Protein AF-A0A397W9Y9-F1 (afdb_monomer_lite)

Organism: NCBI:txid44941

Sequence (340 aa):
MSIVCTLPQAIVAVVSSISIILQTIKNRKKYIEISSDEISDDIVDDARFSTVKRDVAKLGITILQTGLYIFLFFWKFRNENKLNFDTISPGILAICWYCSIWDFISFSSVSKLIYKIYKQKTFEDDELDLLPFAYQARSLYNAFKKTRGSKLLYRILVANKRILALQLLFTMIAATLYYAPMIFLYRFLSFIQTRPENGSLELGFLYILGMLISYVLLHFTVAQNWYWASSVLNVSVMGMLNSEIYSKSLKRIVSHVSNVKDESNKSDDNLDAADDDNKSEDNLDAADDDNTSVGKISNLMSIDSSRISDFCVWWTSALDSPIELIVGIYFLYQLLAYEC

InterPro domains:
  IPR036640 ABC transporter type 1, transmembrane domain superfamily [G3DSA:1.20.1560.10] (142-338)
  IPR036640 ABC transporter type 1, transmembrane domain superfamily [SSF90123] (153-334)
  IPR050173 ATP-binding cassette transporter C-like [PTHR24223] (100-335)

pLDDT: mean 70.66, std 19.43, range [32.12, 95.12]

Radius of gyration: 32.64 Å; chains: 1; bounding box: 70×57×118 Å

Structure (mmCIF, N/CA/C/O backbone):
data_AF-A0A397W9Y9-F1
#
_entry.id   AF-A0A397W9Y9-F1
#
loop_
_atom_site.group_PDB
_atom_site.id
_atom_site.type_symbol
_atom_site.label_atom_id
_atom_site.label_alt_id
_atom_site.label_comp_id
_atom_site.label_asym_id
_atom_site.label_entity_id
_atom_site.label_seq_id
_atom_site.pdbx_PDB_ins_code
_atom_site.Cartn_x
_atom_site.Cartn_y
_atom_site.Cartn_z
_atom_site.occupancy
_atom_site.B_iso_or_equiv
_atom_site.auth_seq_id
_atom_site.auth_comp_id
_atom_site.auth_asym_id
_atom_site.auth_atom_id
_atom_site.pdbx_PDB_model_num
ATOM 1 N N . MET A 1 1 ? -29.084 -10.217 -11.463 1.00 42.97 1 MET A N 1
ATOM 2 C CA . MET A 1 1 ? -29.696 -8.884 -11.239 1.00 42.97 1 MET A CA 1
ATOM 3 C C . MET A 1 1 ? -29.982 -8.280 -12.613 1.00 42.97 1 MET A C 1
ATOM 5 O O . MET A 1 1 ? -29.116 -8.371 -13.468 1.00 42.97 1 MET A O 1
ATOM 9 N N . SER A 1 2 ? -31.221 -7.840 -12.859 1.00 32.38 2 SER A N 1
ATOM 10 C CA . SER A 1 2 ? -31.855 -7.708 -14.190 1.00 32.38 2 SER A CA 1
ATOM 11 C C . SER A 1 2 ? -31.123 -6.813 -15.213 1.00 32.38 2 SER A C 1
ATOM 13 O O . SER A 1 2 ? -30.655 -5.727 -14.873 1.00 32.38 2 SER A O 1
ATOM 15 N N . ILE A 1 3 ? -31.143 -7.251 -16.484 1.00 42.16 3 ILE A N 1
ATOM 16 C CA . ILE A 1 3 ? -30.719 -6.568 -17.734 1.00 42.16 3 ILE A CA 1
ATOM 17 C C . ILE A 1 3 ? -31.249 -5.124 -17.858 1.00 42.16 3 ILE A C 1
ATOM 19 O O . ILE A 1 3 ? -30.669 -4.289 -18.548 1.00 42.16 3 ILE A O 1
ATOM 23 N N . VAL A 1 4 ? -32.320 -4.794 -17.136 1.00 39.97 4 VAL A N 1
ATOM 24 C CA . VAL A 1 4 ? -32.952 -3.468 -17.141 1.00 39.97 4 VAL A CA 1
ATOM 25 C C . VAL A 1 4 ? -32.126 -2.412 -16.378 1.00 39.97 4 VAL A C 1
ATOM 27 O O . VAL A 1 4 ? -32.245 -1.226 -16.673 1.00 39.97 4 VAL A O 1
ATOM 30 N N . CYS A 1 5 ? -31.230 -2.802 -15.458 1.00 41.53 5 CYS A N 1
ATOM 31 C CA . CYS A 1 5 ? -30.396 -1.851 -14.700 1.00 41.53 5 CYS A CA 1
ATOM 32 C C . CYS A 1 5 ? -29.074 -1.470 -15.392 1.00 41.53 5 CYS A C 1
ATOM 34 O O . CYS A 1 5 ? -28.482 -0.453 -15.037 1.00 41.53 5 CYS A O 1
ATOM 36 N N . THR A 1 6 ? -28.605 -2.250 -16.372 1.00 49.47 6 THR A N 1
ATOM 37 C CA . THR A 1 6 ? -27.355 -1.978 -17.114 1.00 49.47 6 THR A CA 1
ATOM 38 C C . THR A 1 6 ? -27.590 -1.210 -18.417 1.00 49.47 6 THR A C 1
ATOM 40 O O . THR A 1 6 ? -26.680 -0.539 -18.909 1.00 49.47 6 THR A O 1
ATOM 43 N N . LEU A 1 7 ? -28.820 -1.240 -18.942 1.00 39.72 7 LEU A N 1
ATOM 44 C CA . LEU A 1 7 ? -29.238 -0.497 -20.133 1.00 39.72 7 LEU A CA 1
ATOM 45 C C . LEU A 1 7 ? -29.021 1.031 -20.020 1.00 39.72 7 LEU A C 1
ATOM 47 O O . LEU A 1 7 ? -28.481 1.615 -20.959 1.00 39.72 7 LEU A O 1
ATOM 51 N N . PRO A 1 8 ? -29.345 1.695 -18.888 1.00 44.72 8 PRO A N 1
ATOM 52 C CA . PRO A 1 8 ? -29.146 3.138 -18.751 1.00 44.72 8 PRO A CA 1
ATOM 53 C C . PRO A 1 8 ? -27.664 3.525 -18.774 1.00 44.72 8 PRO A C 1
ATOM 55 O O . PRO A 1 8 ? -27.300 4.541 -19.354 1.00 44.72 8 PRO A O 1
ATOM 58 N N . GLN A 1 9 ? -26.787 2.700 -18.192 1.00 45.38 9 GLN A N 1
ATOM 59 C CA . GLN A 1 9 ? -25.351 2.989 -18.099 1.00 45.38 9 GLN A CA 1
ATOM 60 C C . GLN A 1 9 ? -24.632 2.810 -19.442 1.00 45.38 9 GLN A C 1
ATOM 62 O O . GLN A 1 9 ? -23.758 3.608 -19.776 1.00 45.38 9 GLN A O 1
ATOM 67 N N . ALA A 1 10 ? -25.039 1.822 -20.246 1.00 47.19 10 ALA A N 1
ATOM 68 C CA . ALA A 1 10 ? -24.527 1.648 -21.604 1.00 47.19 10 ALA A CA 1
ATOM 69 C C . ALA A 1 10 ? -24.999 2.774 -22.540 1.00 47.19 10 ALA A C 1
ATOM 71 O O . ALA A 1 10 ? -24.200 3.316 -23.299 1.00 47.19 10 ALA A O 1
ATOM 72 N N . ILE A 1 11 ? -26.268 3.188 -22.439 1.00 49.91 11 ILE A N 1
ATOM 73 C CA . ILE A 1 11 ? -26.811 4.296 -23.238 1.00 49.91 11 ILE A CA 1
ATOM 74 C C . ILE A 1 11 ? -26.135 5.620 -22.857 1.00 49.91 11 ILE A C 1
ATOM 76 O O . ILE A 1 11 ? -25.740 6.369 -23.743 1.00 49.91 11 ILE A O 1
ATOM 80 N N . VAL A 1 12 ? -25.909 5.891 -21.566 1.00 49.25 12 VAL A N 1
ATOM 81 C CA . VAL A 1 12 ? -25.219 7.113 -21.112 1.00 49.25 12 VAL A CA 1
ATOM 82 C C . VAL A 1 12 ? -23.750 7.137 -21.550 1.00 49.25 12 VAL A C 1
ATOM 84 O O . VAL A 1 12 ? -23.261 8.189 -21.956 1.00 49.25 12 VAL A O 1
ATOM 87 N N . ALA A 1 13 ? -23.057 5.994 -21.548 1.00 50.03 13 ALA A N 1
ATOM 88 C CA . ALA A 1 13 ? -21.686 5.904 -22.053 1.00 50.03 13 ALA A CA 1
ATOM 89 C C . ALA A 1 13 ? -21.610 6.111 -23.576 1.00 50.03 13 ALA A C 1
ATOM 91 O O . ALA A 1 13 ? -20.726 6.816 -24.062 1.00 50.03 13 ALA A O 1
ATOM 92 N N . VAL A 1 14 ? -22.560 5.563 -24.340 1.00 54.91 14 VAL A N 1
ATOM 93 C CA . VAL A 1 14 ? -22.643 5.776 -25.794 1.00 54.91 14 VAL A CA 1
ATOM 94 C C . VAL A 1 14 ? -22.998 7.232 -26.110 1.00 54.91 14 VAL A C 1
ATOM 96 O O . VAL A 1 14 ? -22.378 7.841 -26.979 1.00 54.91 14 VAL A O 1
ATOM 99 N N . VAL A 1 15 ? -23.916 7.838 -25.355 1.00 49.31 15 VAL A N 1
ATOM 100 C CA . VAL A 1 15 ? -24.302 9.247 -25.517 1.00 49.31 15 VAL A CA 1
ATOM 101 C C . VAL A 1 15 ? -23.166 10.194 -25.122 1.00 49.31 15 VAL A C 1
ATOM 103 O O . VAL A 1 15 ? -22.944 11.172 -25.832 1.00 49.31 15 VAL A O 1
ATOM 106 N N . SER A 1 16 ? -22.388 9.910 -24.068 1.00 52.56 16 SER A N 1
ATOM 107 C CA . SER A 1 16 ? -21.228 10.747 -23.712 1.00 52.56 16 SER A CA 1
ATOM 108 C C . SER A 1 16 ? -20.120 10.646 -24.763 1.00 52.56 16 SER A C 1
ATOM 110 O O . SER A 1 16 ? -19.551 11.665 -25.155 1.00 52.56 16 SER A O 1
ATOM 112 N N . SER A 1 17 ? -19.903 9.448 -25.311 1.00 53.44 17 SER A N 1
ATOM 113 C CA . SER A 1 17 ? -18.953 9.210 -26.400 1.00 53.44 17 SER A CA 1
ATOM 114 C C . SER A 1 17 ? -19.353 9.976 -27.668 1.00 53.44 17 SER A C 1
ATOM 116 O O . SER A 1 17 ? -18.528 10.669 -28.260 1.00 53.44 17 SER A O 1
ATOM 118 N N . ILE A 1 18 ? -20.637 9.939 -28.046 1.00 61.09 18 ILE A N 1
ATOM 119 C CA . ILE A 1 18 ? -21.177 10.679 -29.199 1.00 61.09 18 ILE A CA 1
ATOM 120 C C . ILE A 1 18 ? -21.128 12.196 -28.960 1.00 61.09 18 ILE A C 1
ATOM 122 O O . ILE A 1 18 ? -20.794 12.948 -29.875 1.00 61.09 18 ILE A O 1
ATOM 126 N N . SER A 1 19 ? -21.392 12.664 -27.737 1.00 50.69 19 SER A N 1
ATOM 127 C CA . SER A 1 19 ? -21.353 14.092 -27.394 1.00 50.69 19 SER A CA 1
ATOM 128 C C . SER A 1 19 ? -19.927 14.663 -27.450 1.00 50.69 19 SER A C 1
ATOM 130 O O . SER A 1 19 ? -19.721 15.763 -27.963 1.00 50.69 19 SER A O 1
ATOM 132 N N . ILE A 1 20 ? -18.919 13.889 -27.030 1.00 55.06 20 ILE A N 1
ATOM 133 C CA . ILE A 1 20 ? -17.496 14.258 -27.144 1.00 55.06 20 ILE A CA 1
ATOM 134 C C . ILE A 1 20 ? -17.051 14.279 -28.616 1.00 55.06 20 ILE A C 1
ATOM 136 O O . ILE A 1 20 ? -16.342 15.197 -29.040 1.00 55.06 20 ILE A O 1
ATOM 140 N N . ILE A 1 21 ? -17.515 13.328 -29.433 1.00 58.16 21 ILE A N 1
ATOM 141 C CA . ILE A 1 21 ? -17.252 13.313 -30.881 1.00 58.16 21 ILE A CA 1
ATOM 142 C C . ILE A 1 21 ? -17.893 14.536 -31.563 1.00 58.16 21 ILE A C 1
ATOM 144 O O . ILE A 1 21 ? -17.237 15.214 -32.355 1.00 58.16 21 ILE A O 1
ATOM 148 N N . LEU A 1 22 ? -19.132 14.894 -31.209 1.00 51.62 22 LEU A N 1
ATOM 149 C CA . LEU A 1 22 ? -19.824 16.069 -31.751 1.00 51.62 22 LEU A CA 1
ATOM 150 C C . LEU A 1 22 ? -19.192 17.397 -31.305 1.00 51.62 22 LEU A C 1
ATOM 152 O O . LEU A 1 22 ? -19.072 18.312 -32.122 1.00 51.62 22 LEU A O 1
ATOM 156 N N . GLN A 1 23 ? -18.726 17.509 -30.057 1.00 55.31 23 GLN A N 1
ATOM 157 C CA . GLN A 1 23 ? -17.968 18.680 -29.593 1.00 55.31 23 GLN A CA 1
ATOM 158 C C . GLN A 1 23 ? -16.641 18.831 -30.347 1.00 55.31 23 GLN A C 1
ATOM 160 O O . GLN A 1 23 ? -16.256 19.942 -30.710 1.00 55.31 23 GLN A O 1
ATOM 165 N N . THR A 1 24 ? -15.986 17.715 -30.669 1.00 53.44 24 THR A N 1
ATOM 166 C CA . THR A 1 24 ? -14.740 17.702 -31.447 1.00 53.44 24 THR A CA 1
ATOM 167 C C . THR A 1 24 ? -14.976 18.134 -32.902 1.00 53.44 24 THR A C 1
ATOM 169 O O . THR A 1 24 ? -14.188 18.900 -33.459 1.00 53.44 24 THR A O 1
ATOM 172 N N . ILE A 1 25 ? -16.104 17.736 -33.505 1.00 55.19 25 ILE A N 1
ATOM 173 C CA . ILE A 1 25 ? -16.515 18.179 -34.851 1.00 55.19 25 ILE A CA 1
ATOM 174 C C . ILE A 1 25 ? -16.903 19.668 -34.854 1.00 55.19 25 ILE A C 1
ATOM 176 O O . ILE A 1 25 ? -16.532 20.399 -35.773 1.00 55.19 25 ILE A O 1
ATOM 180 N N . LYS A 1 26 ? -17.605 20.147 -33.817 1.00 52.41 26 LYS A N 1
ATOM 181 C CA . LYS A 1 26 ? -17.992 21.561 -33.686 1.00 52.41 26 LYS A CA 1
ATOM 182 C C . LYS A 1 26 ? -16.773 22.467 -33.496 1.00 52.41 26 LYS A C 1
ATOM 184 O O . LYS A 1 26 ? -16.702 23.523 -34.121 1.00 52.41 26 LYS A O 1
ATOM 189 N N . ASN A 1 27 ? -15.785 22.020 -32.719 1.00 51.16 27 ASN A N 1
ATOM 190 C CA . ASN A 1 27 ? -14.513 22.724 -32.579 1.00 51.16 27 ASN A CA 1
ATOM 191 C C . ASN A 1 27 ? -13.729 22.735 -33.897 1.00 51.16 27 ASN A C 1
ATOM 193 O O . ASN A 1 27 ? -13.254 23.797 -34.280 1.00 51.16 27 ASN A O 1
ATOM 197 N N . ARG A 1 28 ? -13.689 21.631 -34.664 1.00 50.91 28 ARG A N 1
ATOM 198 C CA . ARG A 1 28 ? -13.119 21.640 -36.029 1.00 50.91 28 ARG A CA 1
ATOM 199 C C . ARG A 1 28 ? -13.774 22.680 -36.943 1.00 50.91 28 ARG A C 1
ATOM 201 O O . ARG A 1 28 ? -13.058 23.381 -37.645 1.00 50.91 28 ARG A O 1
ATOM 208 N N . LYS A 1 29 ? -15.107 22.811 -36.921 1.00 45.31 29 LYS A N 1
ATOM 209 C CA . LYS A 1 29 ? -15.830 23.813 -37.729 1.00 45.31 29 LYS A CA 1
ATOM 210 C C . LYS A 1 29 ? -15.461 25.251 -37.345 1.00 45.31 29 LYS A C 1
ATOM 212 O O . LYS A 1 29 ? -15.228 26.061 -38.231 1.00 45.31 29 LYS A O 1
ATOM 217 N N . LYS A 1 30 ? -15.310 25.527 -36.044 1.00 42.59 30 LYS A N 1
ATOM 218 C CA . LYS A 1 30 ? -14.891 26.839 -35.522 1.00 42.59 30 LYS A CA 1
ATOM 219 C C . LYS A 1 30 ? -13.472 27.233 -35.960 1.00 42.59 30 LYS A C 1
ATOM 221 O O . LYS A 1 30 ? -13.219 28.405 -36.189 1.00 42.59 30 LYS A O 1
ATOM 226 N N . TYR A 1 31 ? -12.561 26.270 -36.119 1.00 41.03 31 TYR A N 1
ATOM 227 C CA . TYR A 1 31 ? -11.213 26.531 -36.646 1.00 41.03 31 TYR A CA 1
ATOM 228 C C . TYR A 1 31 ? -11.176 26.713 -38.170 1.00 41.03 31 TYR A C 1
ATOM 230 O O . TYR A 1 31 ? -10.303 27.413 -38.670 1.00 41.03 31 TYR A O 1
ATOM 238 N N . ILE A 1 32 ? -12.125 26.123 -38.905 1.00 45.12 32 ILE A N 1
ATOM 239 C CA . ILE A 1 32 ? -12.260 26.325 -40.357 1.00 45.12 32 ILE A CA 1
ATOM 240 C C . ILE A 1 32 ? -12.817 27.727 -40.659 1.00 45.12 32 ILE A C 1
ATOM 242 O O . ILE A 1 32 ? -12.345 28.366 -41.589 1.00 45.12 32 ILE A O 1
ATOM 246 N N . GLU A 1 33 ? -13.747 28.230 -39.842 1.00 43.94 33 GLU A N 1
ATOM 247 C CA . GLU A 1 33 ? -14.303 29.593 -39.957 1.00 43.94 33 GLU A CA 1
ATOM 248 C C . GLU A 1 33 ? -13.293 30.701 -39.611 1.00 43.94 33 GLU A C 1
ATOM 250 O O . GLU A 1 33 ? -13.382 31.797 -40.141 1.00 43.94 33 GLU A O 1
ATOM 255 N N . ILE A 1 34 ? -12.302 30.418 -38.757 1.00 44.50 34 ILE A N 1
ATOM 256 C CA . ILE A 1 34 ? -11.223 31.370 -38.426 1.00 44.50 34 ILE A CA 1
ATOM 257 C C . ILE A 1 34 ? -10.132 31.382 -39.517 1.00 44.50 34 ILE A C 1
ATOM 259 O O . ILE A 1 34 ? -9.386 32.346 -39.639 1.00 44.50 34 ILE A O 1
ATOM 263 N N . SER A 1 35 ? -10.049 30.334 -40.343 1.00 40.78 35 SER A N 1
ATOM 264 C CA . SER A 1 35 ? -9.037 30.191 -41.399 1.00 40.78 35 SER A CA 1
ATOM 265 C C . SER A 1 35 ? -9.388 30.910 -42.710 1.00 40.78 35 SER A C 1
ATOM 267 O O . SER A 1 35 ? -8.565 30.887 -43.623 1.00 40.78 35 SER A O 1
ATOM 269 N N . SER A 1 36 ? -10.582 31.497 -42.851 1.00 43.59 36 SER A N 1
ATOM 270 C CA . SER A 1 36 ? -10.990 32.188 -44.085 1.00 43.59 36 SER A CA 1
ATOM 271 C C . SER A 1 36 ? -10.648 33.681 -44.130 1.00 43.59 36 SER A C 1
ATOM 273 O O . SER A 1 36 ? -10.761 34.257 -45.207 1.00 43.59 36 SER A O 1
ATOM 275 N N . ASP A 1 37 ? -10.208 34.289 -43.020 1.00 49.25 37 ASP A N 1
ATOM 276 C CA . ASP A 1 37 ? -10.086 35.755 -42.915 1.00 49.25 37 ASP A CA 1
ATOM 277 C C . ASP A 1 37 ? -8.657 36.332 -42.877 1.00 49.25 37 ASP A C 1
ATOM 279 O O . ASP A 1 37 ? -8.523 37.551 -42.909 1.00 49.25 37 ASP A O 1
ATOM 283 N N . GLU A 1 38 ? -7.577 35.542 -42.910 1.00 41.72 38 GLU A N 1
ATOM 284 C CA . GLU A 1 38 ? -6.212 36.100 -43.014 1.00 41.72 38 GLU A CA 1
ATOM 285 C C . GLU A 1 38 ? -5.290 35.255 -43.914 1.00 41.72 38 GLU A C 1
ATOM 287 O O . GLU A 1 38 ? -5.097 34.058 -43.707 1.00 41.72 38 GLU A O 1
ATOM 292 N N . ILE A 1 39 ? -4.726 35.908 -44.937 1.00 43.88 39 ILE A N 1
ATOM 293 C CA . ILE A 1 39 ? -3.839 35.347 -45.970 1.00 43.88 39 ILE A CA 1
ATOM 294 C C . ILE A 1 39 ? -2.362 35.509 -45.564 1.00 43.88 39 ILE A C 1
ATOM 296 O O . ILE A 1 39 ? -1.945 36.600 -45.182 1.00 43.88 39 ILE A O 1
ATOM 300 N N . SER A 1 40 ? -1.545 34.466 -45.749 1.00 35.53 40 SER A N 1
ATOM 301 C CA . SER A 1 40 ? -0.221 34.530 -46.412 1.00 35.53 40 SER A CA 1
ATOM 302 C C . SER A 1 40 ? 0.351 33.118 -46.605 1.00 35.53 40 SER A C 1
ATOM 304 O O . SER A 1 40 ? 0.591 32.383 -45.646 1.00 35.53 40 SER A O 1
ATOM 306 N N . ASP A 1 41 ? 0.530 32.742 -47.872 1.00 47.03 41 ASP A N 1
ATOM 307 C CA . ASP A 1 41 ? 1.209 31.524 -48.318 1.00 47.03 41 ASP A CA 1
ATOM 308 C C . ASP A 1 41 ? 2.718 31.656 -48.044 1.00 47.03 41 ASP A C 1
ATOM 310 O O . ASP A 1 41 ? 3.288 32.683 -48.399 1.00 47.03 41 ASP A O 1
ATOM 314 N N . ASP A 1 42 ? 3.320 30.674 -47.348 1.00 44.41 42 ASP A N 1
ATOM 315 C CA . ASP A 1 42 ? 4.715 30.186 -47.536 1.00 44.41 42 ASP A CA 1
ATOM 316 C C . ASP A 1 42 ? 5.374 29.517 -46.299 1.00 44.41 42 ASP A C 1
ATOM 318 O O . ASP A 1 42 ? 6.505 29.048 -46.396 1.00 44.41 42 ASP A O 1
ATOM 322 N N . ILE A 1 43 ? 4.713 29.374 -45.134 1.00 47.41 43 ILE A N 1
ATOM 323 C CA . ILE A 1 43 ? 5.350 28.748 -43.931 1.00 47.41 43 ILE A CA 1
ATOM 324 C C . ILE A 1 43 ? 4.531 27.584 -43.316 1.00 47.41 43 ILE A C 1
ATOM 326 O O . ILE A 1 43 ? 4.772 27.136 -42.196 1.00 47.41 43 ILE A O 1
ATOM 330 N N . VAL A 1 44 ? 3.534 27.042 -44.018 1.00 47.44 44 VAL A N 1
ATOM 331 C CA . VAL A 1 44 ? 2.483 26.242 -43.350 1.00 47.44 44 VAL A CA 1
ATOM 332 C C . VAL A 1 44 ? 2.680 24.716 -43.390 1.00 47.44 44 VAL A C 1
ATOM 334 O O . VAL A 1 44 ? 2.139 24.023 -42.523 1.00 47.44 44 VAL A O 1
ATOM 337 N N . ASP A 1 45 ? 3.466 24.148 -44.306 1.00 44.69 45 ASP A N 1
ATOM 338 C CA . ASP A 1 45 ? 3.370 22.697 -44.553 1.00 44.69 45 ASP A CA 1
ATOM 339 C C . ASP A 1 45 ? 3.964 21.794 -43.452 1.00 44.69 45 ASP A C 1
ATOM 341 O O . ASP A 1 45 ? 3.359 20.770 -43.116 1.00 44.69 45 ASP A O 1
ATOM 345 N N . ASP A 1 46 ? 5.054 22.184 -42.783 1.00 42.12 46 ASP A N 1
ATOM 346 C CA . ASP A 1 46 ? 5.697 21.313 -41.779 1.00 42.12 46 ASP A CA 1
ATOM 347 C C . ASP A 1 46 ? 5.026 21.365 -40.390 1.00 42.12 46 ASP A C 1
ATOM 349 O O . ASP A 1 46 ? 4.887 20.349 -39.695 1.00 42.12 46 ASP A O 1
ATOM 353 N N . ALA A 1 47 ? 4.521 22.533 -39.979 1.00 42.22 47 ALA A N 1
ATOM 354 C CA . ALA A 1 47 ? 3.826 22.687 -38.697 1.00 42.22 47 ALA A CA 1
ATOM 355 C C . ALA A 1 47 ? 2.420 22.053 -38.717 1.00 42.22 47 ALA A C 1
ATOM 357 O O . ALA A 1 47 ? 1.960 21.502 -37.708 1.00 42.22 47 ALA A O 1
ATOM 358 N N . ARG A 1 48 ? 1.754 22.075 -39.881 1.00 41.88 48 ARG A N 1
ATOM 359 C CA . ARG A 1 48 ? 0.405 21.530 -40.099 1.00 41.88 48 ARG A CA 1
ATOM 360 C C . ARG A 1 48 ? 0.369 20.000 -40.060 1.00 41.88 48 ARG A C 1
ATOM 362 O O . ARG A 1 48 ? -0.624 19.425 -39.619 1.00 41.88 48 ARG A O 1
ATOM 369 N N . PHE A 1 49 ? 1.451 19.324 -40.449 1.00 38.94 49 PHE A N 1
ATOM 370 C CA . PHE A 1 49 ? 1.515 17.856 -40.446 1.00 38.94 49 PHE A CA 1
ATOM 371 C C . PHE A 1 49 ? 1.820 17.265 -39.050 1.00 38.94 49 PHE A C 1
ATOM 373 O O . PHE A 1 49 ? 1.412 16.143 -38.734 1.00 38.94 49 PHE A O 1
ATOM 380 N N . SER A 1 50 ? 2.488 18.028 -38.174 1.00 50.47 50 SER A N 1
ATOM 381 C CA . SER A 1 50 ? 2.901 17.598 -36.823 1.00 50.47 50 SER A CA 1
ATOM 382 C C . SER A 1 50 ? 1.760 17.601 -35.792 1.00 50.47 50 SER A C 1
ATOM 384 O O . SER A 1 50 ? 1.673 16.714 -34.934 1.00 50.47 50 SER A O 1
ATOM 386 N N . THR A 1 51 ? 0.833 18.557 -35.884 1.00 46.91 51 THR A N 1
ATOM 387 C CA . THR A 1 51 ? -0.339 18.639 -34.991 1.00 46.91 51 THR A CA 1
ATOM 388 C C . THR A 1 51 ? -1.380 17.571 -35.324 1.00 46.91 51 THR A C 1
ATOM 390 O O . THR A 1 51 ? -1.889 16.906 -34.421 1.00 46.91 51 THR A O 1
ATOM 393 N N . VAL A 1 52 ? -1.593 17.293 -36.615 1.00 50.53 52 VAL A N 1
ATOM 394 C CA . VAL A 1 52 ? -2.502 16.237 -37.087 1.00 50.53 52 VAL A CA 1
ATOM 395 C C . VAL A 1 52 ? -2.033 14.852 -36.637 1.00 50.53 52 VAL A C 1
ATOM 397 O O . VAL A 1 52 ? -2.839 14.079 -36.127 1.00 50.53 52 VAL A O 1
ATOM 400 N N . LYS A 1 53 ? -0.732 14.539 -36.728 1.00 50.59 53 LYS A N 1
ATOM 401 C CA . LYS A 1 53 ? -0.191 13.256 -36.235 1.00 50.59 53 LYS A CA 1
ATOM 402 C C . LYS A 1 53 ? -0.399 13.070 -34.729 1.00 50.59 53 LYS A C 1
ATOM 404 O O . LYS A 1 53 ? -0.710 11.967 -34.285 1.00 50.59 53 LYS A O 1
ATOM 409 N N . ARG A 1 54 ? -0.274 14.145 -33.944 1.00 52.84 54 ARG A N 1
ATOM 410 C CA . ARG A 1 54 ? -0.464 14.127 -32.484 1.00 52.84 54 ARG A CA 1
ATOM 411 C C . ARG A 1 54 ? -1.922 13.899 -32.093 1.00 52.84 54 ARG A C 1
ATOM 413 O O . ARG A 1 54 ? -2.188 13.131 -31.172 1.00 52.84 54 ARG A O 1
ATOM 420 N N . ASP A 1 55 ? -2.853 14.518 -32.809 1.00 52.81 55 ASP A N 1
ATOM 421 C CA . ASP A 1 55 ? -4.286 14.343 -32.563 1.00 52.81 55 ASP A CA 1
ATOM 422 C C . ASP A 1 55 ? -4.796 12.990 -33.072 1.00 52.81 55 ASP A C 1
ATOM 424 O O . ASP A 1 55 ? -5.626 12.361 -32.416 1.00 52.81 55 ASP A O 1
ATOM 428 N N . VAL A 1 56 ? -4.233 12.478 -34.172 1.00 62.66 56 VAL A N 1
ATOM 4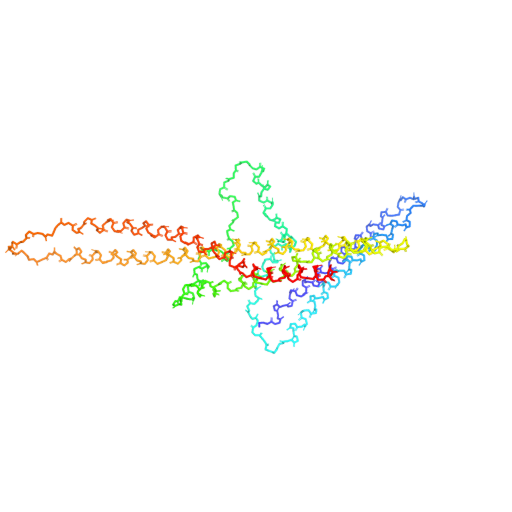29 C CA . VAL A 1 56 ? -4.479 11.109 -34.654 1.00 62.66 56 VAL A CA 1
ATOM 430 C C . VAL A 1 56 ? -3.930 10.073 -33.668 1.00 62.66 56 VAL A C 1
ATOM 432 O O . VAL A 1 56 ? -4.610 9.089 -33.392 1.00 62.66 56 VAL A O 1
ATOM 435 N N . ALA A 1 57 ? -2.761 10.308 -33.060 1.00 58.88 57 ALA A N 1
ATOM 436 C CA . ALA A 1 57 ? -2.216 9.432 -32.020 1.00 58.88 57 ALA A CA 1
ATOM 437 C C . ALA A 1 57 ? -3.079 9.436 -30.746 1.00 58.88 57 ALA A C 1
ATOM 439 O O . ALA A 1 57 ? -3.372 8.374 -30.196 1.00 58.88 57 ALA A O 1
ATOM 440 N N . LYS A 1 58 ? -3.552 10.609 -30.303 1.00 57.25 58 LYS A N 1
ATOM 441 C CA . LYS A 1 58 ? -4.476 10.722 -29.161 1.00 57.25 58 LYS A CA 1
ATOM 442 C C . LYS A 1 58 ? -5.815 10.029 -29.433 1.00 57.25 58 LYS A C 1
ATOM 444 O O . LYS A 1 58 ? -6.304 9.324 -28.556 1.00 57.25 58 LYS A O 1
ATOM 449 N N . LEU A 1 59 ? -6.375 10.171 -30.638 1.00 63.50 59 LEU A N 1
ATOM 450 C CA . LEU A 1 59 ? -7.578 9.442 -31.062 1.00 63.50 59 LEU A CA 1
ATOM 451 C C . LEU A 1 59 ? -7.345 7.929 -31.145 1.00 63.50 59 LEU A C 1
ATOM 453 O O . LEU A 1 59 ? -8.203 7.151 -30.743 1.00 63.50 59 LEU A O 1
ATOM 457 N N . GLY A 1 60 ? -6.174 7.500 -31.617 1.00 66.19 60 GLY A N 1
ATOM 458 C CA . GLY A 1 60 ? -5.801 6.088 -31.645 1.00 66.19 60 GLY A CA 1
ATOM 459 C C . GLY A 1 60 ? -5.766 5.474 -30.245 1.00 66.19 60 GLY A C 1
ATOM 460 O O . GLY A 1 60 ? -6.325 4.401 -30.033 1.00 66.19 60 GLY A O 1
ATOM 461 N N . ILE A 1 61 ? -5.189 6.182 -29.269 1.00 66.19 61 ILE A N 1
ATOM 462 C CA . ILE A 1 61 ? -5.119 5.731 -27.871 1.00 66.19 61 ILE A CA 1
ATOM 463 C C . ILE A 1 61 ? -6.516 5.658 -27.240 1.00 66.19 61 ILE A C 1
ATOM 465 O O . ILE A 1 61 ? -6.816 4.688 -26.546 1.00 66.19 61 ILE A O 1
ATOM 469 N N . THR A 1 62 ? -7.407 6.619 -27.505 1.00 61.44 62 THR A N 1
ATOM 470 C CA . THR A 1 62 ? -8.774 6.581 -26.955 1.00 61.44 62 THR A CA 1
ATOM 471 C C . THR A 1 62 ? -9.633 5.488 -27.594 1.00 61.44 62 THR A C 1
ATOM 473 O O . THR A 1 62 ? -10.409 4.833 -26.895 1.00 61.44 62 THR A O 1
ATOM 476 N N . ILE A 1 63 ? -9.462 5.215 -28.889 1.00 71.38 63 ILE A N 1
ATOM 477 C CA . ILE A 1 63 ? -10.119 4.096 -29.582 1.00 71.38 63 ILE A CA 1
ATOM 478 C C . ILE A 1 63 ? -9.586 2.749 -29.069 1.00 71.38 63 ILE A C 1
ATOM 480 O O . ILE A 1 63 ? -10.367 1.836 -28.809 1.00 71.38 63 ILE A O 1
ATOM 484 N N . LEU A 1 64 ? -8.275 2.631 -28.841 1.00 66.44 64 LEU A N 1
ATOM 485 C CA . LEU A 1 64 ? -7.666 1.435 -28.253 1.00 66.44 64 LEU A CA 1
ATOM 486 C C . LEU A 1 64 ? -8.183 1.193 -26.828 1.00 66.44 64 LEU A C 1
ATOM 488 O O . LEU A 1 64 ? -8.539 0.073 -26.471 1.00 66.44 64 LEU A O 1
ATOM 492 N N . GLN A 1 65 ? -8.268 2.253 -26.023 1.00 67.62 65 GLN A N 1
ATOM 493 C CA . GLN A 1 65 ? -8.729 2.184 -24.641 1.00 67.62 65 GLN A CA 1
ATOM 494 C C . GLN A 1 65 ? -10.216 1.819 -24.559 1.00 67.62 65 GLN A C 1
ATOM 496 O O . GLN A 1 65 ? -10.591 0.947 -23.778 1.00 67.62 65 GLN A O 1
ATOM 501 N N . THR A 1 66 ? -11.065 2.410 -25.403 1.00 65.44 66 THR A N 1
ATOM 502 C CA . THR A 1 66 ? -12.490 2.040 -25.499 1.00 65.44 66 THR A CA 1
ATOM 503 C C . THR A 1 66 ? -12.683 0.622 -26.046 1.00 65.44 66 THR A C 1
ATOM 505 O O . THR A 1 66 ? -13.510 -0.123 -25.521 1.00 65.44 66 THR A O 1
ATOM 508 N N . GLY A 1 67 ? -11.865 0.194 -27.012 1.00 63.69 67 GLY A N 1
ATOM 509 C CA . GLY A 1 67 ? -11.841 -1.180 -27.519 1.00 63.69 67 GLY A CA 1
ATOM 510 C C . GLY A 1 67 ? -11.434 -2.207 -26.459 1.00 63.69 67 GLY A C 1
ATOM 511 O O . GLY A 1 67 ? -12.069 -3.254 -26.347 1.00 63.69 67 GLY A O 1
ATOM 512 N N . LEU A 1 68 ? -10.445 -1.889 -25.620 1.00 66.94 68 LEU A N 1
ATOM 513 C CA . LEU A 1 68 ? -10.021 -2.733 -24.500 1.00 66.94 68 LEU A CA 1
ATOM 514 C C . LEU A 1 68 ? -11.130 -2.870 -23.443 1.00 66.94 68 LEU A C 1
ATOM 516 O O . LEU A 1 68 ? -11.364 -3.966 -22.935 1.00 66.94 68 LEU A O 1
ATOM 520 N N . TYR A 1 69 ? -11.872 -1.793 -23.166 1.00 64.81 69 TYR A N 1
ATOM 521 C CA . TYR A 1 69 ? -13.044 -1.845 -22.286 1.00 64.81 69 TYR A CA 1
ATOM 522 C C . TYR A 1 69 ? -14.165 -2.726 -22.851 1.00 64.81 69 TYR A C 1
ATOM 524 O O . TYR A 1 69 ? -14.738 -3.529 -22.112 1.00 64.81 69 TYR A O 1
ATOM 532 N N . ILE A 1 70 ? -14.450 -2.629 -24.153 1.00 68.31 70 ILE A N 1
ATOM 533 C CA . ILE A 1 70 ? -15.447 -3.473 -24.831 1.00 68.31 70 ILE A CA 1
ATOM 534 C C . ILE A 1 70 ? -14.996 -4.938 -24.842 1.00 68.31 70 ILE A C 1
ATOM 536 O O . ILE A 1 70 ? -15.799 -5.828 -24.568 1.00 68.31 70 ILE A O 1
ATOM 540 N N . PHE A 1 71 ? -13.712 -5.204 -25.089 1.00 65.75 71 PHE A N 1
ATOM 541 C CA . PHE A 1 71 ? -13.145 -6.551 -25.070 1.00 65.75 71 PHE A CA 1
ATOM 542 C C . PHE A 1 71 ? -13.219 -7.185 -23.678 1.00 65.75 71 PHE A C 1
ATOM 544 O O . PHE A 1 71 ? -13.667 -8.320 -23.554 1.00 65.75 71 PHE A O 1
ATOM 551 N N . LEU A 1 72 ? -12.866 -6.451 -22.618 1.00 60.00 72 LEU A N 1
ATOM 552 C CA . LEU A 1 72 ? -13.002 -6.930 -21.239 1.00 60.00 72 LEU A CA 1
ATOM 553 C C . LEU A 1 72 ? -14.470 -7.146 -20.848 1.00 60.00 72 LEU A C 1
ATOM 555 O O . LEU A 1 72 ? -14.781 -8.096 -20.130 1.00 60.00 72 LEU A O 1
ATOM 559 N N . PHE A 1 73 ? -15.385 -6.312 -21.349 1.00 61.84 73 PHE A N 1
ATOM 560 C CA . PHE A 1 73 ? -16.824 -6.489 -21.157 1.00 61.84 73 PHE A CA 1
ATOM 561 C C . PHE A 1 73 ? -17.351 -7.752 -21.860 1.00 61.84 73 PHE A C 1
ATOM 563 O O . PHE A 1 73 ? -18.077 -8.537 -21.251 1.00 61.84 73 PHE A O 1
ATOM 570 N N . PHE A 1 74 ? -16.933 -8.007 -23.103 1.00 60.59 74 PHE A N 1
ATOM 571 C CA . PHE A 1 74 ? -17.284 -9.225 -23.840 1.00 60.59 74 PHE A CA 1
ATOM 572 C C . PHE A 1 74 ? -16.612 -10.480 -23.272 1.00 60.59 74 PHE A C 1
ATOM 574 O O . PHE A 1 74 ? -17.239 -11.537 -23.226 1.00 60.59 74 PHE A O 1
ATOM 581 N N . TRP A 1 75 ? -15.374 -10.376 -22.785 1.00 52.66 75 TRP A N 1
ATOM 582 C CA . TRP A 1 75 ? -14.686 -11.453 -22.071 1.00 52.66 75 TRP A CA 1
ATOM 583 C C . TRP A 1 75 ? -15.427 -11.813 -20.780 1.00 52.66 75 TRP A C 1
ATOM 585 O O . TRP A 1 75 ? -15.649 -12.988 -20.493 1.00 52.66 75 TRP A O 1
ATOM 595 N N . LYS A 1 76 ? -15.878 -10.797 -20.032 1.00 50.62 76 LYS A N 1
ATOM 596 C CA . LYS A 1 76 ? -16.723 -10.955 -18.842 1.00 50.62 76 LYS A CA 1
ATOM 597 C C . LYS A 1 76 ? -18.059 -11.630 -19.173 1.00 50.62 76 LYS A C 1
ATOM 599 O O . LYS A 1 76 ? -18.483 -12.491 -18.414 1.00 50.62 76 LYS A O 1
ATOM 604 N N . PHE A 1 77 ? -18.685 -11.282 -20.299 1.00 51.03 77 PHE A N 1
ATOM 605 C CA . PHE A 1 77 ? -19.943 -11.892 -20.750 1.00 51.03 77 PHE A CA 1
ATOM 606 C C . PHE A 1 77 ? -19.761 -13.340 -21.238 1.00 51.03 77 PHE A C 1
ATOM 608 O O . PHE A 1 77 ? -20.622 -14.186 -21.026 1.00 51.03 77 PHE A O 1
ATOM 615 N N . ARG A 1 78 ? -18.623 -13.656 -21.869 1.00 45.94 78 ARG A N 1
ATOM 616 C CA . ARG A 1 78 ? -18.343 -14.996 -22.409 1.00 45.94 78 ARG A CA 1
ATOM 617 C C . ARG A 1 78 ? -17.933 -16.012 -21.341 1.00 45.94 78 ARG A C 1
ATOM 619 O O . ARG A 1 78 ? -18.115 -17.206 -21.561 1.00 45.94 78 ARG A O 1
ATOM 626 N N . ASN A 1 79 ? -17.409 -15.568 -20.199 1.00 45.16 79 ASN A N 1
ATOM 627 C CA . ASN A 1 79 ? -16.942 -16.453 -19.128 1.00 45.16 79 ASN A CA 1
ATOM 628 C C . ASN A 1 79 ? -17.974 -16.657 -17.997 1.00 45.16 79 ASN A C 1
ATOM 630 O O . ASN A 1 79 ? -17.602 -16.854 -16.840 1.00 45.16 79 ASN A O 1
ATOM 634 N N . GLU A 1 80 ? -19.271 -16.630 -18.321 1.00 45.97 80 GLU A N 1
ATOM 635 C CA . GLU A 1 80 ? -20.390 -16.879 -17.394 1.00 45.97 80 GLU A CA 1
ATOM 636 C C . GLU A 1 80 ? -20.575 -18.362 -17.005 1.00 45.97 80 GLU A C 1
ATOM 638 O O . GLU A 1 80 ? -21.687 -18.819 -16.778 1.00 45.97 80 GLU A O 1
ATOM 643 N N . ASN A 1 81 ? -19.499 -19.139 -16.860 1.00 40.34 81 ASN A N 1
ATOM 644 C CA . ASN A 1 81 ? -19.578 -20.430 -16.175 1.00 40.34 81 ASN A CA 1
ATOM 645 C C . ASN A 1 81 ? -18.279 -20.725 -15.418 1.00 40.34 81 ASN A C 1
ATOM 647 O O . ASN A 1 81 ? -17.275 -21.111 -16.005 1.00 40.34 81 ASN A O 1
ATOM 651 N N . LYS A 1 82 ? -18.365 -20.601 -14.086 1.00 37.94 82 LYS A N 1
ATOM 652 C CA . LYS A 1 82 ? -17.328 -20.823 -13.059 1.00 37.94 82 LYS A CA 1
ATOM 653 C C . LYS A 1 82 ? -16.298 -19.704 -12.890 1.00 37.94 82 LYS A C 1
ATOM 655 O O . LYS A 1 82 ? -15.153 -19.845 -13.288 1.00 37.94 82 LYS A O 1
ATOM 660 N N . LEU A 1 83 ? -16.669 -18.678 -12.127 1.00 38.16 83 LEU A N 1
ATOM 661 C CA . LEU A 1 83 ? -15.875 -18.182 -10.992 1.00 38.16 83 LEU A CA 1
ATOM 662 C C . LEU A 1 83 ? -16.746 -17.192 -10.205 1.00 38.16 83 LEU A C 1
ATOM 664 O O . LEU A 1 83 ? -17.190 -16.183 -10.746 1.00 38.16 83 LEU A O 1
ATOM 668 N N . ASN A 1 84 ? -16.996 -17.490 -8.928 1.00 35.84 84 ASN A N 1
ATOM 669 C CA . ASN A 1 84 ? -17.697 -16.603 -7.995 1.00 35.84 84 ASN A CA 1
ATOM 670 C C . ASN A 1 84 ? -16.880 -15.308 -7.790 1.00 35.84 84 ASN A C 1
ATOM 672 O O . ASN A 1 84 ? -16.053 -15.227 -6.885 1.00 35.84 84 ASN A O 1
ATOM 676 N N . PHE A 1 85 ? -17.104 -14.307 -8.648 1.00 39.88 85 PHE A N 1
ATOM 677 C CA . PHE A 1 85 ? -16.469 -12.977 -8.640 1.00 39.88 85 PHE A CA 1
ATOM 678 C C . PHE A 1 85 ? -17.356 -11.886 -8.008 1.00 39.88 85 PHE A C 1
ATOM 680 O O . PHE A 1 85 ? -17.138 -10.697 -8.233 1.00 39.88 85 PHE A O 1
ATOM 687 N N . ASP A 1 86 ? -18.316 -12.249 -7.155 1.00 38.31 86 ASP A N 1
ATOM 688 C CA . ASP A 1 86 ? -19.276 -11.314 -6.533 1.00 38.31 86 ASP A CA 1
ATOM 689 C C . ASP A 1 86 ? -18.672 -10.363 -5.478 1.00 38.31 86 ASP A C 1
ATOM 691 O O . ASP A 1 86 ? -19.370 -9.755 -4.670 1.00 38.31 86 ASP A O 1
ATOM 695 N N . THR A 1 87 ? -17.350 -10.197 -5.438 1.00 42.16 87 THR A N 1
ATOM 696 C CA . THR A 1 87 ? -16.706 -9.297 -4.468 1.00 42.16 87 THR A CA 1
ATOM 697 C C . THR A 1 87 ? -15.490 -8.530 -4.981 1.00 42.16 87 THR A C 1
ATOM 699 O O . THR A 1 87 ? -14.732 -7.983 -4.175 1.00 42.16 87 THR A O 1
ATOM 702 N N . ILE A 1 88 ? -15.338 -8.414 -6.304 1.00 41.34 88 ILE A N 1
ATOM 703 C CA . ILE A 1 88 ? -14.532 -7.350 -6.926 1.00 41.34 88 ILE A CA 1
ATOM 704 C C . ILE A 1 88 ? -15.476 -6.176 -7.209 1.00 41.34 88 ILE A C 1
ATOM 706 O O . ILE A 1 88 ? -16.005 -6.000 -8.295 1.00 41.34 88 ILE A O 1
ATOM 710 N N . SER A 1 89 ? -15.974 -5.564 -6.140 1.00 46.34 89 SER A N 1
ATOM 711 C CA . SER A 1 89 ? -15.425 -4.343 -5.540 1.00 46.34 89 SER A CA 1
ATOM 712 C C . SER A 1 89 ? -16.041 -3.085 -6.161 1.00 46.34 89 SER A C 1
ATOM 714 O O . SER A 1 89 ? -15.405 -2.402 -6.965 1.00 46.34 89 SER A O 1
ATOM 716 N N . PRO A 1 90 ? -17.238 -2.697 -5.680 1.00 43.44 90 PRO A N 1
ATOM 717 C CA . PRO A 1 90 ? -17.675 -1.308 -5.742 1.00 43.44 90 PRO A CA 1
ATOM 718 C C . PRO A 1 90 ? -16.654 -0.334 -5.128 1.00 43.44 90 PRO A C 1
ATOM 720 O O . PRO A 1 90 ? -16.764 0.849 -5.382 1.00 43.44 90 PRO A O 1
ATOM 723 N N . GLY A 1 91 ? -15.640 -0.790 -4.375 1.00 43.38 91 GLY A N 1
ATOM 724 C CA . GLY A 1 91 ? -14.578 0.056 -3.817 1.00 43.38 91 GLY A CA 1
ATOM 725 C C . GLY A 1 91 ? -13.518 0.507 -4.829 1.00 43.38 91 GLY A C 1
ATOM 726 O O . GLY A 1 91 ? -13.118 1.662 -4.798 1.00 43.38 91 GLY A O 1
ATOM 727 N N . ILE A 1 92 ? -13.099 -0.356 -5.762 1.00 41.50 92 ILE A N 1
ATOM 728 C CA . ILE A 1 92 ? -12.145 0.031 -6.826 1.00 41.50 92 ILE A CA 1
ATOM 729 C C . ILE A 1 92 ? -12.851 0.933 -7.848 1.00 41.50 92 ILE A C 1
ATOM 731 O O . ILE A 1 92 ? -12.288 1.927 -8.302 1.00 41.50 92 ILE A O 1
ATOM 735 N N . LEU A 1 93 ? -14.126 0.642 -8.131 1.00 42.78 93 LEU A N 1
ATOM 736 C CA . LEU A 1 93 ? -14.991 1.518 -8.922 1.00 42.78 93 LEU A CA 1
ATOM 737 C C . LEU A 1 93 ? -15.326 2.832 -8.196 1.00 42.78 93 LEU A C 1
ATOM 739 O O . LEU A 1 93 ? -15.350 3.862 -8.852 1.00 42.78 93 LEU A O 1
ATOM 743 N N . ALA A 1 94 ? -15.517 2.838 -6.872 1.00 38.03 94 ALA A N 1
ATOM 744 C CA . ALA A 1 94 ? -15.789 4.059 -6.105 1.00 38.03 94 ALA A CA 1
ATOM 745 C C . ALA A 1 94 ? -14.577 4.999 -6.032 1.00 38.03 94 ALA A C 1
ATOM 747 O O . ALA A 1 94 ? -14.748 6.211 -6.132 1.00 38.03 94 ALA A O 1
ATOM 748 N N . ILE A 1 95 ? -13.356 4.459 -5.925 1.00 40.78 95 ILE A N 1
ATOM 749 C CA . ILE A 1 95 ? -12.121 5.255 -6.037 1.00 40.78 95 ILE A CA 1
ATOM 750 C C . ILE A 1 95 ? -12.031 5.883 -7.438 1.00 40.78 95 ILE A C 1
ATOM 752 O O . ILE A 1 95 ? -11.740 7.070 -7.554 1.00 40.78 95 ILE A O 1
ATOM 756 N N . CYS A 1 96 ? -12.392 5.128 -8.484 1.00 40.34 96 CYS A N 1
ATOM 757 C CA . CYS A 1 96 ? -12.506 5.654 -9.850 1.00 40.34 96 CYS A CA 1
ATOM 758 C C . CYS A 1 96 ? -13.697 6.613 -10.062 1.00 40.34 96 CYS A C 1
ATOM 760 O O . CYS A 1 96 ? -13.744 7.282 -11.090 1.00 40.34 96 CYS A O 1
ATOM 762 N N . TRP A 1 97 ? -14.670 6.673 -9.144 1.00 41.06 97 TRP A N 1
ATOM 763 C CA . TRP A 1 97 ? -15.817 7.589 -9.230 1.00 41.06 97 TRP A CA 1
ATOM 764 C C . TRP A 1 97 ? -15.546 8.946 -8.570 1.00 41.06 97 TRP A C 1
ATOM 766 O O . TRP A 1 97 ? -16.125 9.936 -9.004 1.00 41.06 97 TRP A O 1
ATOM 776 N N . TYR A 1 98 ? -14.683 9.010 -7.549 1.00 49.97 98 TYR A N 1
ATOM 777 C CA . TYR A 1 98 ? -14.399 10.256 -6.820 1.00 49.97 98 TYR A CA 1
ATOM 778 C C . TYR A 1 98 ? -13.169 11.022 -7.330 1.00 49.97 98 TYR A C 1
ATOM 780 O O . TYR A 1 98 ? -13.108 12.237 -7.152 1.00 49.97 98 TYR A O 1
ATOM 788 N N . CYS A 1 99 ? -12.195 10.360 -7.965 1.00 58.84 99 CYS A N 1
ATOM 789 C CA . CYS A 1 99 ? -11.001 11.009 -8.520 1.00 58.84 99 CYS A CA 1
ATOM 790 C C . CYS A 1 99 ? -10.599 10.404 -9.869 1.00 58.84 99 CYS A C 1
ATOM 792 O O . CYS A 1 99 ? -10.783 9.211 -10.116 1.00 58.84 99 CYS A O 1
ATOM 794 N N . SER A 1 100 ? -9.996 11.229 -10.731 1.00 78.31 100 SER A N 1
ATOM 795 C CA . SER A 1 100 ? -9.305 10.734 -11.922 1.00 78.31 100 SER A CA 1
ATOM 796 C C . SER A 1 100 ? -8.180 9.781 -11.506 1.00 78.31 100 SER A C 1
ATOM 798 O O . SER A 1 100 ? -7.516 9.998 -10.493 1.00 78.31 100 SER A O 1
ATOM 800 N N . ILE A 1 101 ? -7.924 8.743 -12.306 1.00 76.19 101 ILE A N 1
ATOM 801 C CA . ILE A 1 101 ? -6.832 7.782 -12.064 1.00 76.19 101 ILE A CA 1
ATOM 802 C C . ILE A 1 101 ? -5.488 8.514 -11.941 1.00 76.19 101 ILE A C 1
ATOM 804 O O . ILE A 1 101 ? -4.661 8.166 -11.103 1.00 76.19 101 ILE A O 1
ATOM 808 N N . TRP A 1 102 ? -5.294 9.565 -12.741 1.00 77.62 102 TRP A N 1
ATOM 809 C CA . TRP A 1 102 ? -4.088 10.387 -12.682 1.00 77.62 102 TRP A CA 1
ATOM 810 C C . TRP A 1 102 ? -3.976 11.177 -11.374 1.00 77.62 102 TRP A C 1
ATOM 812 O O . TRP A 1 102 ? -2.899 11.230 -10.781 1.00 77.62 102 TRP A O 1
ATOM 822 N N . ASP A 1 103 ? -5.091 11.730 -10.890 1.00 78.75 103 ASP A N 1
ATOM 823 C CA . ASP A 1 103 ? -5.132 12.463 -9.620 1.00 78.75 103 ASP A CA 1
ATOM 824 C C . ASP A 1 103 ? -4.840 11.543 -8.432 1.00 78.75 103 ASP A C 1
ATOM 826 O O . ASP A 1 103 ? -4.200 11.975 -7.474 1.00 78.75 103 ASP A O 1
ATOM 830 N N . PHE A 1 104 ? -5.274 10.279 -8.510 1.00 78.12 104 PHE A N 1
ATOM 831 C CA . PHE A 1 104 ? -4.973 9.254 -7.512 1.00 78.12 104 PHE A CA 1
ATOM 832 C C . PHE A 1 104 ? -3.483 8.893 -7.501 1.00 78.12 104 PHE A C 1
ATOM 834 O O . PHE A 1 104 ? -2.862 8.939 -6.445 1.00 78.12 104 PHE A O 1
ATOM 841 N N . ILE A 1 105 ? -2.898 8.610 -8.671 1.00 80.50 105 ILE A N 1
ATOM 842 C CA . ILE A 1 105 ? -1.474 8.252 -8.800 1.00 80.50 105 ILE A CA 1
ATOM 843 C C . ILE A 1 105 ? -0.560 9.416 -8.386 1.00 80.50 105 ILE A C 1
ATOM 845 O O . ILE A 1 105 ? 0.483 9.202 -7.775 1.00 80.50 105 ILE A O 1
ATOM 849 N N . SER A 1 106 ? -0.946 10.652 -8.716 1.00 82.44 106 SER A N 1
ATOM 850 C CA . SER A 1 106 ? -0.163 11.859 -8.412 1.00 82.44 106 SER A CA 1
ATOM 851 C C . SER A 1 106 ? -0.510 12.499 -7.061 1.00 82.44 106 SER A C 1
ATOM 853 O O . SER A 1 106 ? 0.016 13.563 -6.747 1.00 82.44 106 SER A O 1
ATOM 855 N N . PHE A 1 107 ? -1.412 11.901 -6.273 1.00 84.44 107 PHE A N 1
ATOM 856 C CA . PHE A 1 107 ? -1.880 12.420 -4.979 1.00 84.44 107 PHE A CA 1
ATOM 857 C C . PHE A 1 107 ? -2.370 13.887 -5.002 1.00 84.44 107 PHE A C 1
ATOM 859 O O . PHE A 1 107 ? -2.244 14.616 -4.015 1.00 84.44 107 PHE A O 1
ATOM 866 N N . SER A 1 108 ? -2.988 14.326 -6.107 1.00 84.75 108 SER A N 1
ATOM 867 C CA . SER A 1 108 ? -3.368 15.736 -6.327 1.00 84.75 108 SER A CA 1
ATOM 868 C C . SER A 1 108 ? -4.329 16.283 -5.261 1.00 84.75 108 SER A C 1
ATOM 870 O O . SER A 1 108 ? -4.270 17.461 -4.902 1.00 84.75 108 SER A O 1
ATOM 872 N N . SER A 1 109 ? -5.200 15.432 -4.708 1.00 75.50 109 SER A N 1
ATOM 873 C CA . SER A 1 109 ? -6.144 15.821 -3.651 1.00 75.50 109 SER A CA 1
ATOM 874 C C . SER A 1 109 ? -5.437 16.356 -2.403 1.00 75.50 109 SER A C 1
ATOM 876 O O . SER A 1 109 ? -5.873 17.354 -1.835 1.00 75.50 109 SER A O 1
ATOM 878 N N . VAL A 1 110 ? -4.301 15.764 -2.025 1.00 83.00 110 VAL A N 1
ATOM 879 C CA . VAL A 1 110 ? -3.505 16.230 -0.880 1.00 83.00 110 VAL A CA 1
ATOM 880 C C . VAL A 1 110 ? -2.858 17.579 -1.192 1.00 83.00 110 VAL A C 1
ATOM 882 O O . VAL A 1 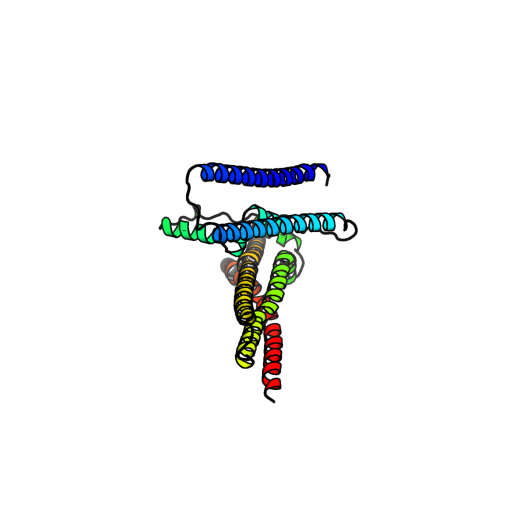110 ? -2.845 18.471 -0.347 1.00 83.00 110 VAL A O 1
ATOM 885 N N . SER A 1 111 ? -2.395 17.788 -2.428 1.00 86.19 111 SER A N 1
ATOM 886 C CA . SER A 1 111 ? -1.832 19.076 -2.851 1.00 86.19 111 SER A CA 1
ATOM 887 C C . SER A 1 111 ? -2.843 20.223 -2.740 1.00 86.19 111 SER A C 1
ATOM 889 O O . SER A 1 111 ? -2.468 21.330 -2.358 1.00 86.19 111 SER A O 1
ATOM 891 N N . LYS A 1 112 ? -4.131 19.968 -3.019 1.00 83.50 112 LYS A N 1
ATOM 892 C CA . LYS A 1 112 ? -5.206 20.966 -2.855 1.00 83.50 112 LYS A CA 1
ATOM 893 C C . LYS A 1 112 ? -5.402 21.350 -1.387 1.00 83.50 112 LYS A C 1
ATOM 895 O O . LYS A 1 112 ? -5.533 22.537 -1.091 1.00 83.50 112 LYS A O 1
ATOM 900 N N . LEU A 1 113 ? -5.367 20.369 -0.482 1.00 82.94 113 LEU A N 1
ATOM 901 C CA . LEU A 1 113 ? -5.438 20.606 0.961 1.00 82.94 113 LEU A CA 1
ATOM 902 C C . LEU A 1 113 ? -4.234 21.427 1.449 1.00 82.94 113 LEU A C 1
ATOM 904 O O . LEU A 1 113 ? -4.415 22.441 2.116 1.00 82.94 113 LEU A O 1
ATOM 908 N N . ILE A 1 114 ? -3.015 21.059 1.044 1.00 86.50 114 ILE A N 1
ATOM 909 C CA . ILE A 1 114 ? -1.791 21.797 1.402 1.00 86.50 114 ILE A CA 1
ATOM 910 C C . ILE A 1 114 ? -1.853 23.243 0.897 1.00 86.50 114 ILE A C 1
ATOM 912 O O . ILE A 1 114 ? -1.508 24.171 1.626 1.00 86.50 114 ILE A O 1
ATOM 916 N N . TYR A 1 115 ? -2.328 23.457 -0.332 1.00 88.19 115 TYR A N 1
ATOM 917 C CA . TYR A 1 115 ? -2.478 24.800 -0.890 1.00 88.19 115 TYR A CA 1
ATOM 918 C C . TYR A 1 115 ? -3.498 25.648 -0.111 1.00 88.19 115 TYR A C 1
ATOM 920 O O . TYR A 1 115 ? -3.260 26.834 0.128 1.00 88.19 115 TYR A O 1
ATOM 928 N N . LYS A 1 116 ? -4.612 25.043 0.326 1.00 83.06 116 LYS A N 1
ATOM 929 C CA . LYS A 1 116 ? -5.607 25.698 1.188 1.00 83.06 116 LYS A CA 1
ATOM 930 C C . LYS A 1 116 ? -4.980 26.121 2.524 1.00 83.06 116 LYS A C 1
ATOM 932 O O . LYS A 1 116 ? -5.066 27.295 2.882 1.00 83.06 116 LYS A O 1
ATOM 937 N N . ILE A 1 117 ? -4.263 25.206 3.184 1.00 85.94 117 ILE A N 1
ATOM 938 C CA . ILE A 1 117 ? -3.560 25.459 4.455 1.00 85.94 117 ILE A CA 1
ATOM 939 C C . ILE A 1 117 ? -2.534 26.590 4.302 1.00 85.94 117 ILE A C 1
ATOM 941 O O . ILE A 1 117 ? -2.503 27.519 5.109 1.00 85.94 117 ILE A O 1
ATOM 945 N N . TYR A 1 118 ? -1.738 26.563 3.228 1.00 89.38 118 TYR A N 1
ATOM 946 C CA . TYR A 1 118 ? -0.748 27.603 2.937 1.00 89.38 118 TYR A CA 1
ATOM 947 C C . TYR A 1 118 ? -1.377 29.002 2.831 1.00 89.38 118 TYR A C 1
ATOM 949 O O . TYR A 1 118 ? -0.777 29.990 3.257 1.00 89.38 118 TYR A O 1
ATOM 957 N N . LYS A 1 119 ? -2.600 29.097 2.294 1.00 86.94 119 LYS A N 1
ATOM 958 C CA . LYS A 1 119 ? -3.305 30.369 2.101 1.00 86.94 119 LYS A CA 1
ATOM 959 C C . LYS A 1 119 ? -3.997 30.880 3.368 1.00 86.94 119 LYS A C 1
ATOM 961 O O . LYS A 1 119 ? -3.987 32.088 3.597 1.00 86.94 119 LYS A O 1
ATOM 966 N N . GLN A 1 120 ? -4.615 30.001 4.158 1.00 80.50 120 GLN A N 1
ATOM 967 C CA . GLN A 1 120 ? -5.458 30.406 5.290 1.00 80.50 120 GLN A CA 1
ATOM 968 C C . GLN A 1 120 ? -4.686 30.756 6.573 1.00 80.50 120 GLN A C 1
ATOM 970 O O . GLN A 1 120 ? -5.241 31.483 7.387 1.00 80.50 120 GLN A O 1
ATOM 975 N N . LYS A 1 121 ? -3.409 30.356 6.730 1.00 75.25 121 LYS A N 1
ATOM 976 C CA . LYS A 1 121 ? -2.513 30.589 7.901 1.00 75.25 121 LYS A CA 1
ATOM 977 C C . LYS A 1 121 ? -3.016 30.077 9.265 1.00 75.25 121 LYS A C 1
ATOM 979 O O . LYS A 1 121 ? -2.190 29.660 10.069 1.00 75.25 121 LYS A O 1
ATOM 984 N N . THR A 1 122 ? -4.320 30.074 9.519 1.00 77.25 122 THR A N 1
ATOM 985 C CA . THR A 1 122 ? -5.009 29.451 10.653 1.00 77.25 122 THR A CA 1
ATOM 986 C C . THR A 1 122 ? -5.906 28.346 10.112 1.00 77.25 122 THR A C 1
ATOM 988 O O . THR A 1 122 ? -6.769 28.611 9.277 1.00 77.25 122 THR A O 1
ATOM 991 N N . PHE A 1 123 ? -5.660 27.115 10.548 1.00 78.62 123 PHE A N 1
ATOM 992 C CA . PHE A 1 123 ? -6.404 25.927 10.143 1.00 78.62 123 PHE A CA 1
ATOM 993 C C . PHE A 1 123 ? -7.166 25.415 11.365 1.00 78.62 123 PHE A C 1
ATOM 995 O O . PHE A 1 123 ? -6.539 25.095 12.375 1.00 78.62 123 PHE A O 1
ATOM 1002 N N . GLU A 1 124 ? -8.495 25.415 11.288 1.00 81.81 124 GLU A N 1
ATOM 1003 C CA . GLU A 1 124 ? -9.379 24.870 12.323 1.00 81.81 124 GLU A CA 1
ATOM 1004 C C . GLU A 1 124 ? -9.787 23.437 11.962 1.00 81.81 124 GLU A C 1
ATOM 1006 O O . GLU A 1 124 ? -9.884 23.088 10.784 1.00 81.81 124 GLU A O 1
ATOM 1011 N N . ASP A 1 125 ? -10.046 22.611 12.978 1.00 77.50 125 ASP A N 1
ATOM 1012 C CA . ASP A 1 125 ? -10.356 21.183 12.807 1.00 77.50 125 ASP A CA 1
ATOM 1013 C C . ASP A 1 125 ? -11.616 20.940 11.953 1.00 77.50 125 ASP A C 1
ATOM 1015 O O . ASP A 1 125 ? -11.705 19.931 11.249 1.00 77.50 125 ASP A O 1
ATOM 1019 N N . ASP A 1 126 ? -12.555 21.890 11.946 1.00 77.06 126 ASP A N 1
ATOM 1020 C CA . ASP A 1 126 ? -13.798 21.835 11.166 1.00 77.06 126 ASP A CA 1
ATOM 1021 C C . ASP A 1 126 ? -13.564 21.902 9.645 1.00 77.06 126 ASP A C 1
ATOM 1023 O O . ASP A 1 126 ? -14.438 21.542 8.854 1.00 77.06 126 ASP A O 1
ATOM 1027 N N . GLU A 1 127 ? -12.383 22.351 9.210 1.00 73.56 127 GLU A N 1
ATOM 1028 C CA . GLU A 1 127 ? -12.020 22.427 7.795 1.00 73.56 127 GLU A CA 1
ATOM 1029 C C . GLU A 1 127 ? -11.452 21.120 7.225 1.00 73.56 127 GLU A C 1
ATOM 1031 O O . GLU A 1 127 ? -11.164 21.062 6.020 1.00 73.56 127 GLU A O 1
ATOM 1036 N N . LEU A 1 128 ? -11.261 20.095 8.063 1.00 78.50 128 LEU A N 1
ATOM 1037 C CA . LEU A 1 128 ? -10.708 18.810 7.660 1.00 78.50 128 LEU A CA 1
ATOM 1038 C C . LEU A 1 128 ? -11.771 17.916 7.011 1.00 78.50 128 LEU A C 1
ATOM 1040 O O . LEU A 1 128 ? -12.911 17.809 7.465 1.00 78.50 128 LEU A O 1
ATOM 1044 N N . ASP A 1 129 ? -11.367 17.209 5.957 1.00 77.31 129 ASP A N 1
ATOM 1045 C CA . ASP A 1 129 ? -12.237 16.235 5.312 1.00 77.31 129 ASP A CA 1
ATOM 1046 C C . ASP A 1 129 ? -12.584 15.081 6.265 1.00 77.31 129 ASP A C 1
ATOM 1048 O O . ASP A 1 129 ? -11.734 14.500 6.946 1.00 77.31 129 ASP A O 1
ATOM 1052 N N . LEU A 1 130 ? -13.861 14.699 6.264 1.00 79.12 130 LEU A N 1
ATOM 1053 C CA . LEU A 1 130 ? -14.348 13.552 7.019 1.00 79.12 130 LEU A CA 1
ATOM 1054 C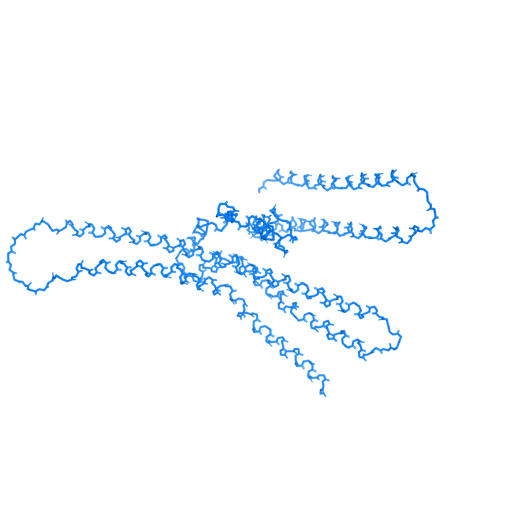 C . LEU A 1 130 ? -13.736 12.248 6.493 1.00 79.12 130 LEU A C 1
ATOM 1056 O O . LEU A 1 130 ? -13.617 12.028 5.284 1.00 79.12 130 LEU A O 1
ATOM 1060 N N . LEU A 1 131 ? -13.438 11.322 7.409 1.00 78.62 131 LEU A N 1
ATOM 1061 C CA . LEU A 1 131 ? -12.948 9.999 7.031 1.00 78.62 131 LEU A CA 1
ATOM 1062 C C . LEU A 1 131 ? -13.969 9.260 6.142 1.00 78.62 131 LEU A C 1
ATOM 1064 O O . LEU A 1 131 ? -15.164 9.212 6.477 1.00 78.62 131 LEU A O 1
ATOM 1068 N N . PRO A 1 132 ? -13.512 8.588 5.066 1.00 80.06 132 PRO A N 1
ATOM 1069 C CA . PRO A 1 132 ? -14.380 7.763 4.239 1.00 80.06 132 PRO A CA 1
ATOM 1070 C C . PRO A 1 132 ? -15.098 6.698 5.069 1.00 80.06 132 PRO A C 1
ATOM 1072 O O . PRO A 1 132 ? -14.517 6.111 5.982 1.00 80.06 132 PRO A O 1
ATOM 1075 N N . PHE A 1 133 ? -16.339 6.372 4.697 1.00 78.62 133 PHE A N 1
ATOM 1076 C CA . PHE A 1 133 ? -17.186 5.416 5.426 1.00 78.62 133 PHE A CA 1
ATOM 1077 C C . PHE A 1 133 ? -16.499 4.068 5.713 1.00 78.62 133 PHE A C 1
ATOM 1079 O O . PHE A 1 133 ? -16.689 3.479 6.777 1.00 78.62 133 PHE A O 1
ATOM 1086 N N . ALA A 1 134 ? -15.656 3.593 4.790 1.00 77.06 134 ALA A N 1
ATOM 1087 C CA . ALA A 1 134 ? -14.896 2.356 4.956 1.00 77.06 134 ALA A CA 1
ATOM 1088 C C . ALA A 1 134 ? -13.951 2.383 6.172 1.00 77.06 134 ALA A C 1
ATOM 1090 O O . ALA A 1 134 ? -13.784 1.349 6.816 1.00 77.06 134 ALA A O 1
ATOM 1091 N N . TYR A 1 135 ? -13.394 3.555 6.496 1.00 82.00 135 TYR A N 1
ATOM 1092 C CA . TYR A 1 135 ? -12.417 3.765 7.566 1.00 82.00 135 TYR A CA 1
ATOM 1093 C C . TYR A 1 135 ? -13.030 4.344 8.855 1.00 82.00 135 TYR A C 1
ATOM 1095 O O . TYR A 1 135 ? -12.319 4.631 9.813 1.00 82.00 135 TYR A O 1
ATOM 1103 N N . GLN A 1 136 ? -14.357 4.469 8.931 1.00 84.12 136 GLN A N 1
ATOM 1104 C CA . GLN A 1 136 ? -15.032 4.874 10.163 1.00 84.12 136 GLN A CA 1
ATOM 1105 C C . GLN A 1 136 ? -15.098 3.728 11.175 1.00 84.12 136 GLN A C 1
ATOM 1107 O O . GLN A 1 136 ? -15.475 2.607 10.827 1.00 84.12 136 GLN A O 1
ATOM 1112 N N . ALA A 1 137 ? -14.849 4.022 12.455 1.00 88.94 137 ALA A N 1
ATOM 1113 C CA . ALA A 1 137 ? -14.760 3.030 13.534 1.00 88.94 137 ALA A CA 1
ATOM 1114 C C . ALA A 1 137 ? -15.917 2.007 13.557 1.00 88.94 137 ALA A C 1
ATOM 1116 O O . ALA A 1 137 ? -15.690 0.815 13.758 1.00 88.94 137 ALA A O 1
ATOM 1117 N N . ARG A 1 138 ? -17.157 2.439 13.280 1.00 87.81 138 ARG A N 1
ATOM 1118 C CA . ARG A 1 138 ? -18.336 1.554 13.214 1.00 87.81 138 ARG A CA 1
ATOM 1119 C C . ARG A 1 138 ? -18.224 0.497 12.108 1.00 87.81 138 ARG A C 1
ATOM 1121 O O . ARG A 1 138 ? -18.592 -0.657 12.326 1.00 87.81 138 ARG A O 1
ATOM 1128 N N . SER A 1 139 ? -17.731 0.882 10.933 1.00 87.56 139 SER A N 1
ATOM 1129 C CA . SER A 1 139 ? -17.535 -0.020 9.795 1.00 87.56 139 SER A CA 1
ATOM 1130 C C . SER A 1 139 ? -16.428 -1.035 10.085 1.00 87.56 139 SER A C 1
ATOM 1132 O O . SER A 1 139 ? -16.657 -2.242 9.957 1.00 87.56 139 SER A O 1
ATOM 1134 N N . LEU A 1 140 ? -15.266 -0.571 10.570 1.00 89.00 140 LEU A N 1
ATOM 1135 C CA . LEU A 1 140 ? -14.145 -1.453 10.912 1.00 89.00 140 LEU A CA 1
ATOM 1136 C C . LEU A 1 140 ? -14.520 -2.447 12.008 1.00 89.00 140 LEU A C 1
ATOM 1138 O O . LEU A 1 140 ? -14.251 -3.640 11.867 1.00 89.00 140 LEU A O 1
ATOM 1142 N N . TYR A 1 141 ? -15.198 -1.984 13.059 1.00 91.75 141 TYR A N 1
ATOM 1143 C CA . TYR A 1 141 ? -15.673 -2.847 14.135 1.00 91.75 141 TYR A CA 1
ATOM 1144 C C . TYR A 1 141 ? -16.590 -3.956 13.606 1.00 91.75 141 TYR A C 1
ATOM 1146 O O . TYR A 1 141 ? -16.406 -5.133 13.915 1.00 91.75 141 TYR A O 1
ATOM 1154 N N . ASN A 1 142 ? -17.555 -3.609 12.750 1.00 89.31 142 ASN A N 1
ATOM 1155 C CA . ASN A 1 142 ? -18.467 -4.585 12.153 1.00 89.31 142 ASN A CA 1
ATOM 1156 C C . ASN A 1 142 ? -17.747 -5.584 11.235 1.00 89.31 142 ASN A C 1
ATOM 1158 O O . ASN A 1 142 ? -18.127 -6.756 11.193 1.00 89.31 142 ASN A O 1
ATOM 1162 N N . ALA A 1 143 ? -16.713 -5.149 10.511 1.00 85.31 143 ALA A N 1
ATOM 1163 C CA . ALA A 1 143 ? -15.881 -6.031 9.697 1.00 85.31 143 ALA A CA 1
ATOM 1164 C C . ALA A 1 143 ? -15.050 -6.991 10.568 1.00 85.31 143 ALA A C 1
ATOM 1166 O O . ALA A 1 143 ? -15.024 -8.195 10.308 1.00 85.31 143 ALA A O 1
ATOM 1167 N N . PHE A 1 144 ? -14.437 -6.482 11.639 1.00 89.88 144 PHE A N 1
ATOM 1168 C CA . PHE A 1 144 ? -13.565 -7.244 12.534 1.00 89.88 144 PHE A CA 1
ATOM 1169 C C . PHE A 1 144 ? -14.333 -8.186 13.476 1.00 89.88 144 PHE A C 1
ATOM 1171 O O . PHE A 1 144 ? -13.845 -9.264 13.828 1.00 89.88 144 PHE A O 1
ATOM 1178 N N . LYS A 1 145 ? -15.579 -7.845 13.832 1.00 89.44 145 LYS A N 1
ATOM 1179 C CA . LYS A 1 145 ? -16.473 -8.682 14.649 1.00 89.44 145 LYS A CA 1
ATOM 1180 C C . LYS A 1 145 ? -16.819 -10.016 13.977 1.00 89.44 145 LYS A C 1
ATOM 1182 O O . LYS A 1 145 ? -17.030 -11.002 14.678 1.00 89.44 145 LYS A O 1
ATOM 1187 N N . LYS A 1 146 ? -16.857 -10.078 12.639 1.00 87.44 146 LYS A N 1
ATOM 1188 C CA . LYS A 1 146 ? -17.197 -11.304 11.885 1.00 87.44 146 LYS A CA 1
ATOM 1189 C C . LYS A 1 146 ? -16.195 -12.441 12.089 1.00 87.44 146 LYS A C 1
ATOM 1191 O O . LYS A 1 146 ? -16.564 -13.599 11.968 1.00 87.44 146 LYS A O 1
ATOM 1196 N N . THR A 1 147 ? -14.942 -12.121 12.404 1.00 86.06 147 THR A N 1
ATOM 1197 C CA . THR A 1 147 ? -13.858 -13.101 12.595 1.00 86.06 147 THR A CA 1
ATOM 1198 C C . THR A 1 147 ? -13.619 -13.430 14.073 1.00 86.06 147 THR A C 1
ATOM 1200 O O . THR A 1 147 ? -12.572 -13.963 14.448 1.00 86.06 147 THR A O 1
ATOM 1203 N N . ARG A 1 148 ? -14.570 -13.093 14.952 1.00 81.94 148 ARG A N 1
ATOM 1204 C CA . ARG A 1 148 ? -14.454 -13.321 16.395 1.00 81.94 148 ARG A CA 1
ATOM 1205 C C . ARG A 1 148 ? -14.380 -14.823 16.704 1.00 81.94 148 ARG A C 1
ATOM 1207 O O . ARG A 1 148 ? -15.204 -15.590 16.227 1.00 81.94 148 ARG A O 1
ATOM 1214 N N . GLY A 1 149 ? -13.392 -15.222 17.510 1.00 82.25 149 GLY A N 1
ATOM 1215 C CA . GLY A 1 149 ? -13.148 -16.619 17.913 1.00 82.25 149 GLY A CA 1
ATOM 1216 C C . GLY A 1 149 ? -11.857 -17.232 17.357 1.00 82.25 149 GLY A C 1
ATOM 1217 O O . GLY A 1 149 ? -11.392 -18.239 17.874 1.00 82.25 149 GLY A O 1
ATOM 1218 N N . SER A 1 150 ? -11.231 -16.610 16.353 1.00 88.94 150 SER A N 1
ATOM 1219 C CA . SER A 1 150 ? -9.919 -17.029 15.831 1.00 88.94 150 SER A CA 1
ATOM 1220 C C . SER A 1 150 ? -8.747 -16.289 16.491 1.00 88.94 150 SER A C 1
ATOM 1222 O O . SER A 1 150 ? -8.933 -15.243 17.120 1.00 88.94 150 SER A O 1
ATOM 1224 N N . LYS A 1 151 ? -7.518 -16.796 16.296 1.00 92.06 151 LYS A N 1
ATOM 1225 C CA . LYS A 1 151 ? -6.268 -16.131 16.716 1.00 92.06 151 LYS A CA 1
ATOM 1226 C C . LYS A 1 151 ? -6.174 -14.713 16.131 1.00 92.06 151 LYS A C 1
ATOM 1228 O O . LYS A 1 151 ? -6.541 -14.501 14.977 1.00 92.06 151 LYS A O 1
ATOM 1233 N N . LEU A 1 152 ? -5.640 -13.759 16.899 1.00 89.06 152 LEU A N 1
ATOM 1234 C CA . LEU A 1 152 ? -5.616 -12.330 16.545 1.00 89.06 152 LEU A CA 1
ATOM 1235 C C . LEU A 1 152 ? -4.979 -12.051 15.173 1.00 89.06 152 LEU A C 1
ATOM 1237 O O . LEU A 1 152 ? -5.597 -11.389 14.344 1.00 89.06 152 LEU A O 1
ATOM 1241 N N . LEU A 1 153 ? -3.793 -12.609 14.908 1.00 87.69 153 LEU A N 1
ATOM 1242 C CA . LEU A 1 153 ? -3.086 -12.417 13.634 1.00 87.69 153 LEU A CA 1
ATOM 1243 C C . LEU A 1 153 ? -3.914 -12.900 12.438 1.00 87.69 153 LEU A C 1
ATOM 1245 O O . LEU A 1 153 ? -4.041 -12.195 11.442 1.00 87.69 153 LEU A O 1
ATOM 1249 N N . TYR A 1 154 ? -4.561 -14.061 12.563 1.00 90.38 154 TYR A N 1
ATOM 1250 C CA . TYR A 1 154 ? -5.437 -14.580 11.513 1.00 90.38 154 TYR A CA 1
ATOM 1251 C C . TYR A 1 154 ? -6.627 -13.646 11.253 1.00 90.38 154 TYR A C 1
ATOM 1253 O O . TYR A 1 154 ? -6.995 -13.414 10.103 1.00 90.38 154 TYR A O 1
ATOM 1261 N N . ARG A 1 155 ? -7.201 -13.046 12.304 1.00 91.31 155 ARG A N 1
ATOM 1262 C CA . ARG A 1 155 ? -8.297 -12.075 12.163 1.00 91.31 155 ARG A CA 1
ATOM 1263 C C . ARG A 1 155 ? -7.864 -10.830 11.395 1.00 91.31 155 ARG A C 1
ATOM 1265 O O . ARG A 1 155 ? -8.605 -10.392 10.518 1.00 91.31 155 ARG A O 1
ATOM 1272 N N . ILE A 1 156 ? -6.684 -10.292 11.708 1.00 90.56 156 ILE A N 1
ATOM 1273 C CA . ILE A 1 156 ? -6.115 -9.112 11.038 1.00 90.56 156 ILE A CA 1
ATOM 1274 C C . ILE A 1 156 ? -5.868 -9.412 9.554 1.00 90.56 156 ILE A C 1
ATOM 1276 O O . ILE A 1 156 ? -6.292 -8.635 8.694 1.00 90.56 156 ILE A O 1
ATOM 1280 N N . LEU A 1 157 ? -5.272 -10.572 9.249 1.00 89.00 157 LEU A N 1
ATOM 1281 C CA . LEU A 1 157 ? -5.005 -11.011 7.877 1.00 89.00 157 LEU A CA 1
ATOM 1282 C C . LEU A 1 157 ? -6.297 -11.212 7.075 1.00 89.00 157 LEU A C 1
ATOM 1284 O O . LEU A 1 157 ? -6.414 -10.717 5.958 1.00 89.00 157 LEU A O 1
ATOM 1288 N N . VAL A 1 158 ? -7.298 -11.897 7.635 1.00 89.44 158 VAL A N 1
ATOM 1289 C CA . VAL A 1 158 ? -8.571 -12.150 6.938 1.00 89.44 158 VAL A CA 1
ATOM 1290 C C . VAL A 1 158 ? -9.358 -10.860 6.710 1.00 89.44 158 VAL A C 1
ATOM 1292 O O . VAL A 1 158 ? -9.945 -10.694 5.637 1.00 89.44 158 VAL A O 1
ATOM 1295 N N . ALA A 1 159 ? -9.360 -9.943 7.683 1.00 87.25 159 ALA A N 1
ATOM 1296 C CA . ALA A 1 159 ? -10.046 -8.659 7.565 1.00 87.25 159 ALA A CA 1
ATOM 1297 C C . ALA A 1 159 ? -9.426 -7.773 6.471 1.00 87.25 159 ALA A C 1
ATOM 1299 O O . ALA A 1 159 ? -10.161 -7.160 5.698 1.00 87.25 159 ALA A O 1
ATOM 1300 N N . ASN A 1 160 ? -8.094 -7.772 6.347 1.00 87.25 160 ASN A N 1
ATOM 1301 C CA . ASN A 1 160 ? -7.358 -6.918 5.409 1.00 87.25 160 ASN A CA 1
ATOM 1302 C C . ASN A 1 160 ? -6.813 -7.662 4.176 1.00 87.25 160 ASN A C 1
ATOM 1304 O O . ASN A 1 160 ? -5.999 -7.113 3.434 1.00 87.25 160 ASN A O 1
ATOM 1308 N N . LYS A 1 161 ? -7.293 -8.883 3.894 1.00 85.69 161 LYS A N 1
ATOM 1309 C CA . LYS A 1 161 ? -6.748 -9.759 2.835 1.00 85.69 161 LYS A CA 1
ATOM 1310 C C . LYS A 1 161 ? -6.647 -9.111 1.453 1.00 85.69 161 LYS A C 1
ATOM 1312 O O . LYS A 1 161 ? -5.766 -9.452 0.677 1.00 85.69 161 LYS A O 1
ATOM 1317 N N . ARG A 1 162 ? -7.554 -8.183 1.132 1.00 80.00 162 ARG A N 1
ATOM 1318 C CA . ARG A 1 162 ? -7.564 -7.480 -0.161 1.00 80.00 162 ARG A CA 1
ATOM 1319 C C . ARG A 1 162 ? -6.425 -6.479 -0.278 1.00 80.00 162 ARG A C 1
ATOM 1321 O O . ARG A 1 162 ? -5.776 -6.428 -1.311 1.00 80.00 162 ARG A O 1
ATOM 1328 N N . ILE A 1 163 ? -6.206 -5.701 0.777 1.00 85.50 163 ILE A N 1
ATOM 1329 C CA . ILE A 1 163 ? -5.157 -4.682 0.817 1.00 85.50 163 ILE A CA 1
ATOM 1330 C C . ILE A 1 163 ? -3.798 -5.382 0.822 1.00 85.50 163 ILE A C 1
ATOM 1332 O O . ILE A 1 163 ? -2.938 -5.040 0.022 1.00 85.50 163 ILE A O 1
ATOM 1336 N N . LEU A 1 164 ? -3.661 -6.442 1.624 1.00 83.19 164 LEU A N 1
ATOM 1337 C CA . LEU A 1 164 ? -2.463 -7.281 1.658 1.00 83.19 164 LEU A CA 1
ATOM 1338 C C . LEU A 1 164 ? -2.153 -7.920 0.295 1.00 83.19 164 LEU A C 1
ATOM 1340 O O . LEU A 1 164 ? -1.002 -7.926 -0.126 1.00 83.19 164 LEU A O 1
ATOM 1344 N N . ALA A 1 165 ? -3.168 -8.415 -0.422 1.00 82.81 165 ALA A N 1
ATOM 1345 C CA . ALA A 1 165 ? -2.980 -8.964 -1.766 1.00 82.81 165 ALA A CA 1
ATOM 1346 C C . ALA A 1 165 ? -2.557 -7.896 -2.789 1.00 82.81 165 ALA A C 1
ATOM 1348 O O . ALA A 1 165 ? -1.730 -8.180 -3.650 1.00 82.81 165 ALA A O 1
ATOM 1349 N N . LEU A 1 166 ? -3.097 -6.673 -2.696 1.00 83.62 166 LEU A N 1
ATOM 1350 C CA . LEU A 1 166 ? -2.665 -5.555 -3.539 1.00 83.62 166 LEU A CA 1
ATOM 1351 C C . LEU A 1 166 ? -1.219 -5.158 -3.237 1.00 83.62 166 LEU A C 1
ATOM 1353 O O . LEU A 1 166 ? -0.442 -4.990 -4.169 1.00 83.62 166 LEU A O 1
ATOM 1357 N N . GLN A 1 167 ? -0.851 -5.063 -1.959 1.00 88.19 167 GLN A N 1
ATOM 1358 C CA . GLN A 1 167 ? 0.514 -4.754 -1.534 1.00 88.19 167 GLN A CA 1
ATOM 1359 C C . GLN A 1 167 ? 1.498 -5.806 -2.067 1.00 88.19 167 GLN A C 1
ATOM 1361 O O . GLN A 1 167 ? 2.485 -5.450 -2.694 1.00 88.19 167 GLN A O 1
ATOM 1366 N N . LEU A 1 168 ? 1.162 -7.096 -1.936 1.00 84.06 168 LEU A N 1
ATOM 1367 C CA . LEU A 1 168 ? 1.966 -8.196 -2.477 1.00 84.06 168 LEU A CA 1
ATOM 1368 C C . LEU A 1 168 ? 2.107 -8.135 -4.009 1.00 84.06 168 LEU A C 1
ATOM 1370 O O . LEU A 1 168 ? 3.145 -8.479 -4.563 1.00 84.06 168 LEU A O 1
ATOM 1374 N N . LEU A 1 169 ? 1.062 -7.713 -4.719 1.00 83.81 169 LEU A N 1
ATOM 1375 C CA . LEU A 1 169 ? 1.124 -7.547 -6.170 1.00 83.81 169 LEU A CA 1
ATOM 1376 C C . LEU A 1 169 ? 2.065 -6.390 -6.539 1.00 83.81 169 LEU A C 1
ATOM 1378 O O . LEU A 1 169 ? 2.927 -6.554 -7.403 1.00 83.81 169 LEU A O 1
ATOM 1382 N N . PHE A 1 170 ? 1.923 -5.237 -5.880 1.00 83.19 170 PHE A N 1
ATOM 1383 C CA . PHE A 1 170 ? 2.770 -4.072 -6.132 1.00 83.19 170 PHE A CA 1
ATOM 1384 C C . PHE A 1 170 ? 4.237 -4.333 -5.793 1.00 83.19 170 PHE A C 1
ATOM 1386 O O . PHE A 1 170 ? 5.099 -3.873 -6.537 1.00 83.19 170 PHE A O 1
ATOM 1393 N N . THR A 1 171 ? 4.535 -5.098 -4.742 1.00 83.25 171 THR A N 1
ATOM 1394 C CA . THR A 1 171 ? 5.915 -5.452 -4.389 1.00 83.25 171 THR A CA 1
ATOM 1395 C C . THR A 1 171 ? 6.559 -6.370 -5.422 1.00 83.25 171 THR A C 1
ATOM 1397 O O . THR A 1 171 ? 7.681 -6.112 -5.841 1.00 83.25 171 THR A O 1
ATOM 1400 N N . MET A 1 172 ? 5.834 -7.362 -5.948 1.00 79.56 172 MET A N 1
ATOM 1401 C CA . MET A 1 172 ? 6.343 -8.218 -7.032 1.00 79.56 172 MET A CA 1
ATOM 1402 C C . MET A 1 172 ? 6.656 -7.422 -8.310 1.00 79.56 172 MET A C 1
ATOM 1404 O O . MET A 1 172 ? 7.675 -7.654 -8.969 1.00 79.56 172 MET A O 1
ATOM 1408 N N . ILE A 1 173 ? 5.794 -6.458 -8.657 1.00 81.94 173 ILE A N 1
ATOM 1409 C CA . ILE A 1 173 ? 6.043 -5.545 -9.780 1.00 81.94 173 ILE A CA 1
ATOM 1410 C C . ILE A 1 173 ? 7.253 -4.657 -9.474 1.00 81.94 173 ILE A C 1
ATOM 1412 O O . ILE A 1 173 ? 8.149 -4.550 -10.309 1.00 81.94 173 ILE A O 1
ATOM 1416 N N . ALA A 1 174 ? 7.311 -4.056 -8.284 1.00 84.50 174 ALA A N 1
ATOM 1417 C CA . ALA A 1 174 ? 8.398 -3.172 -7.878 1.00 84.50 174 ALA A CA 1
ATOM 1418 C C . ALA A 1 174 ? 9.753 -3.889 -7.900 1.00 84.50 174 ALA A C 1
ATOM 1420 O O . ALA A 1 174 ? 10.691 -3.354 -8.478 1.00 84.50 174 ALA A O 1
ATOM 1421 N N . ALA A 1 175 ? 9.836 -5.116 -7.378 1.00 80.25 175 ALA A N 1
ATOM 1422 C CA . ALA A 1 175 ? 11.052 -5.927 -7.391 1.00 80.25 175 ALA A CA 1
ATOM 1423 C C . ALA A 1 175 ? 11.560 -6.185 -8.819 1.00 80.25 175 ALA A C 1
ATOM 1425 O O . ALA A 1 175 ? 12.755 -6.101 -9.083 1.00 80.25 175 ALA A O 1
ATOM 1426 N N . THR A 1 176 ? 10.653 -6.430 -9.771 1.00 77.44 176 THR A N 1
ATOM 1427 C CA . THR A 1 176 ? 11.024 -6.613 -11.185 1.00 77.44 176 THR A CA 1
ATOM 1428 C C . THR A 1 176 ? 11.503 -5.300 -11.812 1.00 77.44 176 THR A C 1
ATOM 1430 O O . THR A 1 176 ? 12.504 -5.264 -12.527 1.00 77.44 176 THR A O 1
ATOM 1433 N N . LEU A 1 177 ? 10.792 -4.203 -11.542 1.00 82.50 177 LEU A N 1
ATOM 1434 C CA . LEU A 1 177 ? 11.114 -2.878 -12.073 1.00 82.50 177 LEU A CA 1
ATOM 1435 C C . LEU A 1 177 ? 12.379 -2.285 -11.451 1.00 82.50 177 LEU A C 1
ATOM 1437 O O . LEU A 1 177 ? 13.004 -1.446 -12.090 1.00 82.50 177 LEU A O 1
ATOM 1441 N N . TYR A 1 178 ? 12.773 -2.715 -10.252 1.00 87.12 178 TYR A N 1
ATOM 1442 C CA . TYR A 1 178 ? 13.941 -2.193 -9.544 1.00 87.12 178 TYR A CA 1
ATOM 1443 C C . TYR A 1 178 ? 15.230 -2.379 -10.356 1.00 87.12 178 TYR A C 1
ATOM 1445 O O . TYR A 1 178 ? 16.063 -1.479 -10.434 1.00 87.12 178 TYR A O 1
ATOM 1453 N N . TYR A 1 179 ? 15.346 -3.507 -11.062 1.00 83.69 179 TYR A N 1
ATOM 1454 C CA . TYR A 1 179 ? 16.507 -3.830 -11.897 1.00 83.69 179 TYR A CA 1
ATOM 1455 C C . TYR A 1 179 ? 16.411 -3.306 -13.333 1.00 83.69 179 TYR A C 1
ATOM 1457 O O . TYR A 1 179 ? 17.424 -3.244 -14.032 1.00 83.69 179 TYR A O 1
ATOM 1465 N N . ALA A 1 180 ? 15.223 -2.909 -13.798 1.00 84.69 180 ALA A N 1
ATOM 1466 C CA . ALA A 1 180 ? 15.033 -2.463 -15.176 1.00 84.69 180 ALA A CA 1
ATOM 1467 C C . ALA A 1 180 ? 15.900 -1.234 -15.541 1.00 84.69 180 ALA A C 1
ATOM 1469 O O . ALA A 1 180 ? 16.586 -1.308 -16.566 1.00 84.69 180 ALA A O 1
ATOM 1470 N N . PRO A 1 181 ? 15.979 -0.158 -14.723 1.00 88.12 181 PRO A N 1
ATOM 1471 C CA . PRO A 1 181 ? 16.868 0.973 -14.996 1.00 88.12 181 PRO A CA 1
ATOM 1472 C C . PRO A 1 181 ? 18.336 0.557 -15.116 1.00 88.12 181 PRO A C 1
ATOM 1474 O O . PRO A 1 181 ? 19.040 1.036 -16.004 1.00 88.12 181 PRO A O 1
ATOM 1477 N N . MET A 1 182 ? 18.781 -0.378 -14.271 1.00 87.38 182 MET A N 1
ATOM 1478 C CA . MET A 1 182 ? 20.160 -0.867 -14.269 1.00 87.38 182 MET A CA 1
ATOM 1479 C C . MET A 1 182 ? 20.497 -1.634 -15.555 1.00 87.38 182 MET A C 1
ATOM 1481 O O . MET A 1 182 ? 21.568 -1.451 -16.132 1.00 87.38 182 MET A O 1
ATOM 1485 N N . ILE A 1 183 ? 19.564 -2.443 -16.065 1.00 83.56 183 ILE A N 1
ATOM 1486 C CA . ILE A 1 183 ? 19.737 -3.169 -17.332 1.00 83.56 183 ILE A CA 1
ATOM 1487 C C . ILE A 1 183 ? 19.819 -2.198 -18.518 1.00 83.56 183 ILE A C 1
ATOM 1489 O O . ILE A 1 183 ? 20.659 -2.377 -19.403 1.00 83.56 183 ILE A O 1
ATOM 1493 N N . PHE A 1 184 ? 18.971 -1.164 -18.553 1.00 87.25 184 PHE A N 1
ATOM 1494 C CA . PHE A 1 184 ? 19.036 -0.143 -19.604 1.00 87.25 184 PHE A CA 1
ATOM 1495 C C . PHE A 1 184 ? 20.341 0.651 -19.549 1.00 87.25 184 PHE A C 1
ATOM 1497 O O . PHE A 1 184 ? 20.927 0.912 -20.600 1.00 87.25 184 PHE A O 1
ATOM 1504 N N . LEU A 1 185 ? 20.828 0.966 -18.347 1.00 90.25 185 LEU A N 1
ATOM 1505 C CA . LEU A 1 185 ? 22.122 1.612 -18.156 1.00 90.25 185 LEU A CA 1
ATOM 1506 C C . LEU A 1 185 ? 23.270 0.743 -18.687 1.00 90.25 185 LEU A C 1
ATOM 1508 O O . LEU A 1 185 ? 24.105 1.234 -19.442 1.00 90.25 185 LEU A O 1
ATOM 1512 N N . TYR A 1 186 ? 23.284 -0.552 -18.359 1.00 87.81 186 TYR A N 1
ATOM 1513 C CA . TYR A 1 186 ? 24.296 -1.484 -18.864 1.00 87.81 186 TYR A CA 1
ATOM 1514 C C . TYR A 1 186 ? 24.287 -1.567 -20.399 1.00 87.81 186 TYR A C 1
ATOM 1516 O O . TYR A 1 186 ? 25.332 -1.444 -21.041 1.00 87.81 186 TYR A O 1
ATOM 1524 N N . ARG A 1 187 ? 23.102 -1.700 -21.014 1.00 86.00 187 ARG A N 1
ATOM 1525 C CA . ARG A 1 187 ? 22.958 -1.719 -22.482 1.00 86.00 187 ARG A CA 1
ATOM 1526 C C . ARG A 1 187 ? 23.410 -0.415 -23.130 1.00 86.00 187 ARG A C 1
ATOM 1528 O O . ARG A 1 187 ? 24.028 -0.443 -24.191 1.00 86.00 187 ARG A O 1
ATOM 1535 N N . PHE A 1 188 ? 23.124 0.715 -22.491 1.00 90.12 188 PHE A N 1
ATOM 1536 C CA . PHE A 1 188 ? 23.582 2.019 -22.951 1.00 90.12 188 PHE A CA 1
ATOM 1537 C C . PHE A 1 188 ? 25.112 2.136 -22.905 1.00 90.12 188 PHE A C 1
ATOM 1539 O O . PHE A 1 188 ? 25.721 2.600 -23.866 1.00 90.12 188 PHE A O 1
ATOM 1546 N N . LEU A 1 189 ? 25.747 1.657 -21.832 1.00 88.81 189 LEU A N 1
ATOM 1547 C CA . LEU A 1 189 ? 27.203 1.677 -21.695 1.00 88.81 189 LEU A CA 1
ATOM 1548 C C . LEU A 1 189 ? 27.887 0.775 -22.736 1.00 88.81 189 LEU A C 1
ATOM 1550 O O . LEU A 1 189 ? 28.829 1.201 -23.401 1.00 88.81 189 LEU A O 1
ATOM 1554 N N . SER A 1 190 ? 27.353 -0.432 -22.944 1.00 85.56 190 SER A N 1
ATOM 1555 C CA . SER A 1 190 ? 27.829 -1.369 -23.972 1.00 85.56 190 SER A CA 1
ATOM 1556 C C . SER A 1 190 ? 27.684 -0.796 -25.391 1.00 85.56 190 SER A C 1
ATOM 1558 O O . SER A 1 190 ? 28.576 -0.960 -26.231 1.00 85.56 190 SER A O 1
ATOM 1560 N N . PHE A 1 191 ? 26.605 -0.047 -25.651 1.00 85.44 191 PHE A N 1
ATOM 1561 C CA . PHE A 1 191 ? 26.412 0.671 -26.912 1.00 85.44 191 PHE A CA 1
ATOM 1562 C C . PHE A 1 191 ? 27.486 1.742 -27.151 1.00 85.44 191 PHE A C 1
ATOM 1564 O O . PHE A 1 191 ? 27.949 1.885 -28.280 1.00 85.44 191 PHE A O 1
ATOM 1571 N N . ILE A 1 192 ? 27.913 2.466 -26.110 1.00 87.25 192 ILE A N 1
ATOM 1572 C CA . ILE A 1 192 ? 28.998 3.455 -26.224 1.00 87.25 192 ILE A CA 1
ATOM 1573 C C . ILE A 1 192 ? 30.335 2.768 -26.534 1.00 87.25 192 ILE A C 1
ATOM 1575 O O . ILE A 1 192 ? 31.079 3.252 -27.383 1.00 87.25 192 ILE A O 1
ATOM 1579 N N . GLN A 1 193 ? 30.630 1.646 -25.875 1.00 86.19 193 GLN A N 1
ATOM 1580 C CA . GLN A 1 193 ? 31.908 0.934 -26.009 1.00 86.19 193 GLN A CA 1
ATOM 1581 C C . GLN A 1 193 ? 32.084 0.240 -27.368 1.00 86.19 193 GLN A C 1
ATOM 1583 O O . GLN A 1 193 ? 33.182 0.228 -27.913 1.00 86.19 193 GLN A O 1
ATOM 1588 N N . THR A 1 194 ? 31.012 -0.321 -27.934 1.00 79.31 194 THR A N 1
ATOM 1589 C CA . THR A 1 194 ? 31.067 -1.135 -29.169 1.00 79.31 194 THR A CA 1
ATOM 1590 C C . THR A 1 194 ? 30.825 -0.303 -30.436 1.00 79.31 194 THR A C 1
ATOM 1592 O O . THR A 1 194 ? 30.640 -0.851 -31.520 1.00 79.31 194 THR A O 1
ATOM 1595 N N . ARG A 1 195 ? 30.740 1.027 -30.330 1.00 68.06 195 ARG A N 1
ATOM 1596 C CA . ARG A 1 195 ? 30.239 1.879 -31.415 1.00 68.06 195 ARG A CA 1
ATOM 1597 C C . ARG A 1 195 ? 31.194 1.909 -32.628 1.00 68.06 195 ARG A C 1
ATOM 1599 O O . ARG A 1 195 ? 32.285 2.459 -32.500 1.00 68.06 195 ARG A O 1
ATOM 1606 N N . PRO A 1 196 ? 30.785 1.437 -33.827 1.00 64.31 196 PRO A N 1
ATOM 1607 C CA . PRO A 1 196 ? 31.496 1.740 -35.068 1.00 64.31 196 PRO A CA 1
ATOM 1608 C C . PRO A 1 196 ? 31.169 3.171 -35.533 1.00 64.31 196 PRO A C 1
ATOM 1610 O O . PRO A 1 196 ? 30.061 3.664 -35.302 1.00 64.31 196 PRO A O 1
ATOM 1613 N N . GLU A 1 197 ? 32.103 3.833 -36.223 1.00 64.12 197 GLU A N 1
ATOM 1614 C CA . GLU A 1 197 ? 32.022 5.259 -36.606 1.00 64.12 197 GLU A CA 1
ATOM 1615 C C . GLU A 1 197 ? 30.743 5.650 -37.386 1.00 64.12 197 GLU A C 1
ATOM 1617 O O . GLU A 1 197 ? 30.301 6.791 -37.285 1.00 64.12 197 GLU A O 1
ATOM 1622 N N . ASN A 1 198 ? 30.076 4.698 -38.057 1.00 60.81 198 ASN A N 1
ATOM 1623 C CA . ASN A 1 198 ? 28.858 4.915 -38.861 1.00 60.81 198 ASN A CA 1
ATOM 1624 C C . ASN A 1 198 ? 27.563 4.303 -38.270 1.00 60.81 198 ASN A C 1
ATOM 1626 O O . ASN A 1 198 ? 26.580 4.118 -38.988 1.00 60.81 198 ASN A O 1
ATOM 1630 N N . GLY A 1 199 ? 27.534 3.946 -36.981 1.00 64.81 199 GLY A N 1
ATOM 1631 C CA . GLY A 1 199 ? 26.344 3.370 -36.334 1.00 64.81 199 GLY A CA 1
ATOM 1632 C C . GLY A 1 199 ? 25.210 4.379 -36.072 1.00 64.81 199 GLY A C 1
ATOM 1633 O O . GLY A 1 199 ? 25.459 5.526 -35.696 1.00 64.81 199 GLY A O 1
ATOM 1634 N N . SER A 1 200 ? 23.952 3.940 -36.209 1.00 69.62 200 SER A N 1
ATOM 1635 C CA . SER A 1 200 ? 22.748 4.753 -35.967 1.00 69.62 200 SER A CA 1
ATOM 1636 C C . SER A 1 200 ? 22.634 5.211 -34.504 1.00 69.62 200 SER A C 1
ATOM 1638 O O . SER A 1 200 ? 22.509 4.387 -33.594 1.00 69.62 200 SER A O 1
ATOM 1640 N N . LEU A 1 201 ? 22.609 6.531 -34.278 1.00 78.44 201 LEU A N 1
ATOM 1641 C CA . LEU A 1 201 ? 22.464 7.173 -32.957 1.00 78.44 201 LEU A CA 1
ATOM 1642 C C . LEU A 1 201 ? 21.121 6.886 -32.263 1.00 78.44 201 LEU A C 1
ATOM 1644 O O . LEU A 1 201 ? 20.996 7.042 -31.049 1.00 78.44 201 LEU A O 1
ATOM 1648 N N . GLU A 1 202 ? 20.125 6.450 -33.028 1.00 83.56 202 GLU A N 1
ATOM 1649 C CA . GLU A 1 202 ? 18.747 6.231 -32.580 1.00 83.56 202 GLU A CA 1
ATOM 1650 C C . GLU A 1 202 ? 18.642 5.203 -31.439 1.00 83.56 202 GLU A C 1
ATOM 1652 O O . GLU A 1 202 ? 17.854 5.388 -30.511 1.00 83.56 202 GLU A O 1
ATOM 1657 N N . LEU A 1 203 ? 19.489 4.165 -31.442 1.00 82.50 203 LEU A N 1
ATOM 1658 C CA . LEU A 1 203 ? 19.503 3.132 -30.396 1.00 82.50 203 LEU A CA 1
ATOM 1659 C C . LEU A 1 203 ? 19.967 3.673 -29.037 1.00 82.50 203 LEU A C 1
ATOM 1661 O O . LEU A 1 203 ? 19.420 3.291 -28.004 1.00 82.50 203 LEU A O 1
ATOM 1665 N N . GLY A 1 204 ? 20.930 4.600 -29.025 1.00 85.94 204 GLY A N 1
ATOM 1666 C CA . GLY A 1 204 ? 21.396 5.240 -27.794 1.00 85.94 204 GLY A CA 1
ATOM 1667 C C . GLY A 1 204 ? 20.292 6.065 -27.130 1.00 85.94 204 GLY A C 1
ATOM 1668 O O . GLY A 1 204 ? 20.047 5.924 -25.931 1.00 85.94 204 GLY A O 1
ATOM 1669 N N . PHE A 1 205 ? 19.567 6.864 -27.920 1.00 87.69 205 PHE A N 1
ATOM 1670 C CA . PHE A 1 205 ? 18.414 7.626 -27.430 1.00 87.69 205 PHE A CA 1
ATOM 1671 C C . PHE A 1 205 ? 17.294 6.718 -26.913 1.00 87.69 205 PHE A C 1
ATOM 1673 O O . PHE A 1 205 ? 16.699 7.023 -25.879 1.00 87.69 205 PHE A O 1
ATOM 1680 N N . LEU A 1 206 ? 17.039 5.584 -27.577 1.00 88.25 206 LEU A N 1
ATOM 1681 C CA . LEU A 1 206 ? 16.059 4.597 -27.121 1.00 88.25 206 LEU A CA 1
ATOM 1682 C C . LEU A 1 206 ? 16.422 4.022 -25.743 1.00 88.25 206 LEU A C 1
ATOM 1684 O O . LEU A 1 206 ? 15.538 3.882 -24.899 1.00 88.25 206 LEU A O 1
ATOM 1688 N N . TYR A 1 207 ? 17.702 3.729 -25.481 1.00 86.81 207 TYR A N 1
ATOM 1689 C CA . TYR A 1 207 ? 18.137 3.230 -24.171 1.00 86.81 207 TYR A CA 1
ATOM 1690 C C . TYR A 1 207 ? 18.015 4.280 -23.061 1.00 86.81 207 TYR A C 1
ATOM 1692 O O . TYR A 1 207 ? 17.531 3.948 -21.980 1.00 86.81 207 TYR A O 1
ATOM 1700 N N . ILE A 1 208 ? 18.371 5.544 -23.323 1.00 91.44 208 ILE A N 1
ATOM 1701 C CA . ILE A 1 208 ? 18.205 6.641 -22.349 1.00 91.44 208 ILE A CA 1
ATOM 1702 C C . ILE A 1 208 ? 16.718 6.870 -22.041 1.00 91.44 208 ILE A C 1
ATOM 1704 O O . ILE A 1 208 ? 16.329 6.997 -20.880 1.00 91.44 208 ILE A O 1
ATOM 1708 N N . LEU A 1 209 ? 15.870 6.892 -23.073 1.00 91.44 209 LEU A N 1
ATOM 1709 C CA . LEU A 1 209 ? 14.426 7.061 -22.918 1.00 91.44 209 LEU A CA 1
ATOM 1710 C C . LEU A 1 209 ? 13.811 5.868 -22.170 1.00 91.44 209 LEU A C 1
ATOM 1712 O O . LEU A 1 209 ? 13.003 6.063 -21.263 1.00 91.44 209 LEU A O 1
ATOM 1716 N N . GLY A 1 210 ? 14.233 4.642 -22.492 1.00 88.75 210 GLY A N 1
ATOM 1717 C CA . GLY A 1 210 ? 13.834 3.427 -21.779 1.00 88.75 210 GLY A CA 1
ATOM 1718 C C . GLY A 1 210 ? 14.228 3.457 -20.301 1.00 88.75 210 GLY A C 1
ATOM 1719 O O . GLY A 1 210 ? 13.402 3.153 -19.439 1.00 88.75 210 GLY A O 1
ATOM 1720 N N . MET A 1 211 ? 15.445 3.919 -19.994 1.00 90.50 211 MET A N 1
ATOM 1721 C CA . MET A 1 211 ? 15.913 4.124 -18.622 1.00 90.50 211 MET A CA 1
ATOM 1722 C C . MET A 1 211 ? 15.009 5.114 -17.873 1.00 90.50 211 MET A C 1
ATOM 1724 O O . MET A 1 211 ? 14.521 4.786 -16.792 1.00 90.50 211 MET A O 1
ATOM 1728 N N . LEU A 1 212 ? 14.702 6.271 -18.469 1.00 91.88 212 LEU A N 1
ATOM 1729 C CA . LEU A 1 212 ? 13.819 7.274 -17.867 1.00 91.88 212 LEU A CA 1
ATOM 1730 C C . LEU A 1 212 ? 12.420 6.711 -17.587 1.00 91.88 212 LEU A C 1
ATOM 1732 O O . LEU A 1 212 ? 11.917 6.853 -16.473 1.00 91.88 212 LEU A O 1
ATOM 1736 N N . ILE A 1 213 ? 11.803 6.037 -18.562 1.00 90.25 213 ILE A N 1
ATOM 1737 C CA . ILE A 1 213 ? 10.465 5.448 -18.393 1.00 90.25 213 ILE A CA 1
ATOM 1738 C C . ILE A 1 213 ? 10.470 4.395 -17.284 1.00 90.25 213 ILE A C 1
ATOM 1740 O O . ILE A 1 213 ? 9.583 4.405 -16.430 1.00 90.25 213 ILE A O 1
ATOM 1744 N N . SER A 1 214 ? 11.465 3.504 -17.273 1.00 87.81 214 SER A N 1
ATOM 1745 C CA . SER A 1 214 ? 11.566 2.455 -16.254 1.00 87.81 214 SER A CA 1
ATOM 1746 C C . SER A 1 214 ? 11.724 3.034 -14.845 1.00 87.81 214 SER A C 1
ATOM 1748 O O . SER A 1 214 ? 11.068 2.566 -13.917 1.00 87.81 214 SER A O 1
ATOM 1750 N N . TYR A 1 215 ? 12.509 4.105 -14.696 1.00 91.00 215 TYR A N 1
ATOM 1751 C CA . TYR A 1 215 ? 12.726 4.777 -13.418 1.00 91.00 215 TYR A CA 1
ATOM 1752 C C . TYR A 1 215 ? 11.464 5.486 -12.913 1.00 91.00 215 TYR A C 1
ATOM 1754 O O . TYR A 1 215 ? 11.092 5.354 -11.748 1.00 91.00 215 TYR A O 1
ATOM 1762 N N . VAL A 1 216 ? 10.755 6.189 -13.799 1.00 91.81 216 VAL A N 1
ATOM 1763 C CA . VAL A 1 216 ? 9.476 6.833 -13.469 1.00 91.81 216 VAL A CA 1
ATOM 1764 C C . VAL A 1 216 ? 8.440 5.790 -13.037 1.00 91.81 216 VAL A C 1
ATOM 1766 O O . VAL A 1 216 ? 7.769 5.967 -12.020 1.00 91.81 216 VAL A O 1
ATOM 1769 N N . LEU A 1 217 ? 8.334 4.676 -13.765 1.00 88.38 217 LEU A N 1
ATOM 1770 C CA . LEU A 1 217 ? 7.391 3.603 -13.448 1.00 88.38 217 LEU A CA 1
ATOM 1771 C C . LEU A 1 217 ? 7.716 2.912 -12.113 1.00 88.38 217 LEU A C 1
ATOM 1773 O O . LEU A 1 217 ? 6.799 2.596 -11.350 1.00 88.38 217 LEU A O 1
ATOM 1777 N N . LEU A 1 218 ? 9.004 2.713 -11.810 1.00 89.69 218 LEU A N 1
ATOM 1778 C CA . LEU A 1 218 ? 9.466 2.182 -10.527 1.00 89.69 218 LEU A CA 1
ATOM 1779 C C . LEU A 1 218 ? 8.983 3.065 -9.371 1.00 89.69 218 LEU A C 1
ATOM 1781 O O . LEU A 1 218 ? 8.321 2.573 -8.459 1.00 89.69 218 LEU A O 1
ATOM 1785 N N . HIS A 1 219 ? 9.248 4.372 -9.438 1.00 90.31 219 HIS A N 1
ATOM 1786 C CA . HIS A 1 219 ? 8.877 5.305 -8.370 1.00 90.31 219 HIS A CA 1
ATOM 1787 C C . HIS A 1 219 ? 7.369 5.431 -8.181 1.00 90.31 219 HIS A C 1
ATOM 1789 O O . HIS A 1 219 ? 6.905 5.454 -7.044 1.00 90.31 219 HIS A O 1
ATOM 1795 N N . PHE A 1 220 ? 6.583 5.424 -9.260 1.00 88.81 220 PHE A N 1
ATOM 1796 C CA . PHE A 1 220 ? 5.123 5.380 -9.137 1.00 88.81 220 PHE A CA 1
ATOM 1797 C C . PHE A 1 220 ? 4.634 4.102 -8.446 1.00 88.81 220 PHE A C 1
ATOM 1799 O O . PHE A 1 220 ? 3.751 4.161 -7.592 1.00 88.81 220 PHE A O 1
ATOM 1806 N N . THR A 1 221 ? 5.224 2.952 -8.775 1.00 87.94 221 THR A N 1
ATOM 1807 C CA . THR A 1 221 ? 4.864 1.660 -8.170 1.00 87.94 221 THR A CA 1
ATOM 1808 C C . THR A 1 221 ? 5.202 1.640 -6.678 1.00 87.94 221 THR A C 1
ATOM 1810 O O . THR A 1 221 ? 4.361 1.263 -5.861 1.00 87.94 221 THR A O 1
ATOM 1813 N N . VAL A 1 222 ? 6.401 2.099 -6.308 1.00 90.31 222 VAL A N 1
ATOM 1814 C CA . VAL A 1 222 ? 6.853 2.175 -4.909 1.00 90.31 222 VAL A CA 1
ATOM 1815 C C . VAL A 1 222 ? 5.998 3.157 -4.106 1.00 90.31 222 VAL A C 1
ATOM 1817 O O . VAL A 1 222 ? 5.534 2.812 -3.018 1.00 90.31 222 VAL A O 1
ATOM 1820 N N . ALA A 1 223 ? 5.715 4.343 -4.652 1.00 91.00 223 ALA A N 1
ATOM 1821 C CA . ALA A 1 223 ? 4.859 5.334 -4.001 1.00 91.00 223 ALA A CA 1
ATOM 1822 C C . ALA A 1 223 ? 3.438 4.795 -3.768 1.00 91.00 223 ALA A C 1
ATOM 1824 O O . ALA A 1 223 ? 2.876 4.947 -2.680 1.00 91.00 223 ALA A O 1
ATOM 1825 N N . GLN A 1 224 ? 2.871 4.101 -4.758 1.00 88.69 224 GLN A N 1
ATOM 1826 C CA . GLN A 1 224 ? 1.551 3.494 -4.632 1.00 88.69 224 GLN A CA 1
ATOM 1827 C C . GLN A 1 224 ? 1.531 2.373 -3.587 1.00 88.69 224 GLN A C 1
ATOM 1829 O O . GLN A 1 224 ? 0.578 2.279 -2.810 1.00 88.69 224 GLN A O 1
ATOM 1834 N N . ASN A 1 225 ? 2.575 1.541 -3.546 1.00 90.38 225 ASN A N 1
ATOM 1835 C CA . ASN A 1 225 ? 2.726 0.495 -2.537 1.00 90.38 225 ASN A CA 1
ATOM 1836 C C . ASN A 1 225 ? 2.768 1.089 -1.121 1.00 90.38 225 ASN A C 1
ATOM 1838 O O . ASN A 1 225 ? 2.034 0.648 -0.235 1.00 90.38 225 ASN A O 1
ATOM 1842 N N . TRP A 1 226 ? 3.567 2.143 -0.933 1.00 90.81 226 TRP A N 1
ATOM 1843 C CA . TRP A 1 226 ? 3.688 2.844 0.343 1.00 90.81 226 TRP A CA 1
ATOM 1844 C C . TRP A 1 226 ? 2.359 3.442 0.809 1.00 90.81 226 TRP A C 1
ATOM 1846 O O . TRP A 1 226 ? 2.002 3.313 1.979 1.00 90.81 226 TRP A O 1
ATOM 1856 N N . TYR A 1 227 ? 1.587 4.039 -0.102 1.00 90.44 227 TYR A N 1
ATOM 1857 C CA . TYR A 1 227 ? 0.253 4.554 0.209 1.00 90.44 227 TYR A CA 1
ATOM 1858 C C . TYR A 1 227 ? -0.682 3.460 0.747 1.00 90.44 227 TYR A C 1
ATOM 1860 O O . TYR A 1 227 ? -1.334 3.645 1.777 1.00 90.44 227 TYR A O 1
ATOM 1868 N N . TRP A 1 228 ? -0.733 2.298 0.087 1.00 88.81 228 TRP A N 1
ATOM 1869 C CA . TRP A 1 228 ? -1.572 1.186 0.546 1.00 88.81 228 TRP A CA 1
ATOM 1870 C C . TRP A 1 228 ? -1.119 0.640 1.904 1.00 88.81 228 TRP A C 1
ATOM 1872 O O . TRP A 1 228 ? -1.964 0.339 2.748 1.00 88.81 228 TRP A O 1
ATOM 1882 N N . ALA A 1 229 ? 0.191 0.549 2.134 1.00 90.94 229 ALA A N 1
ATOM 1883 C CA . ALA A 1 229 ? 0.747 0.069 3.392 1.00 90.94 229 ALA A CA 1
ATOM 1884 C C . ALA A 1 229 ? 0.489 1.059 4.545 1.00 90.94 229 ALA A C 1
ATOM 1886 O O . ALA A 1 229 ? -0.147 0.722 5.543 1.00 90.94 229 ALA A O 1
ATOM 1887 N N . SER A 1 230 ? 0.934 2.306 4.397 1.00 89.62 230 SER A N 1
ATOM 1888 C CA . SER A 1 230 ? 0.928 3.292 5.479 1.00 89.62 230 SER A CA 1
ATOM 1889 C C . SER A 1 230 ? -0.433 3.960 5.676 1.00 89.62 230 SER A C 1
ATOM 1891 O O . SER A 1 230 ? -0.900 4.087 6.800 1.00 89.62 230 SER A O 1
ATOM 1893 N N . SER A 1 231 ? -1.130 4.364 4.613 1.00 86.81 231 SER A N 1
ATOM 1894 C CA . SER A 1 231 ? -2.380 5.122 4.771 1.00 86.81 231 SER A CA 1
ATOM 1895 C C . SER A 1 231 ? -3.598 4.222 4.945 1.00 86.81 231 SER A C 1
ATOM 1897 O O . SER A 1 231 ? -4.495 4.538 5.719 1.00 86.81 231 SER A O 1
ATOM 1899 N N . VAL A 1 232 ? -3.654 3.102 4.223 1.00 88.69 232 VAL A N 1
ATOM 1900 C CA . VAL A 1 232 ? -4.843 2.241 4.213 1.00 88.69 232 VAL A CA 1
ATOM 1901 C C . VAL A 1 232 ? -4.728 1.120 5.238 1.00 88.69 232 VAL A C 1
ATOM 1903 O O . VAL A 1 232 ? -5.634 0.936 6.054 1.00 88.69 232 VAL A O 1
ATOM 1906 N N . LEU A 1 233 ? -3.630 0.365 5.212 1.00 91.44 233 LEU A N 1
ATOM 1907 C CA . LEU A 1 233 ? -3.476 -0.795 6.081 1.00 91.44 233 LEU A CA 1
ATOM 1908 C C . LEU A 1 233 ? -3.242 -0.382 7.538 1.00 91.44 233 LEU A C 1
ATOM 1910 O O . LEU A 1 233 ? -3.981 -0.856 8.401 1.00 91.44 233 LEU A O 1
ATOM 1914 N N . ASN A 1 234 ? -2.289 0.519 7.808 1.00 92.81 234 ASN A N 1
ATOM 1915 C CA . ASN A 1 234 ? -1.980 0.988 9.169 1.00 92.81 234 ASN A CA 1
ATOM 1916 C C . ASN A 1 234 ? -3.242 1.519 9.879 1.00 92.81 234 ASN A C 1
ATOM 1918 O O . ASN A 1 234 ? -3.644 1.008 10.926 1.00 92.81 234 ASN A O 1
ATOM 1922 N N . VAL A 1 235 ? -3.946 2.465 9.243 1.00 91.50 235 VAL A N 1
ATOM 1923 C CA . VAL A 1 235 ? -5.173 3.081 9.783 1.00 91.50 235 VAL A CA 1
ATOM 1924 C C . VAL A 1 235 ? -6.281 2.046 9.989 1.00 91.50 235 VAL A C 1
ATOM 1926 O O . VAL A 1 235 ? -6.974 2.072 11.007 1.00 91.50 235 VAL A O 1
ATOM 1929 N N . SER A 1 236 ? -6.434 1.102 9.055 1.00 90.88 236 SER A N 1
ATOM 1930 C CA . SER A 1 236 ? -7.412 0.018 9.174 1.00 90.88 236 SER A CA 1
ATOM 1931 C C . SER A 1 236 ? -7.123 -0.882 10.382 1.00 90.88 236 SER A C 1
ATOM 1933 O O . SER A 1 236 ? -8.008 -1.151 11.195 1.00 90.88 236 SER A O 1
ATOM 1935 N N . VAL A 1 237 ? -5.875 -1.322 10.554 1.00 93.75 237 VAL A N 1
ATOM 1936 C CA . VAL A 1 237 ? -5.486 -2.193 11.672 1.00 93.75 237 VAL A CA 1
ATOM 1937 C C . VAL A 1 237 ? -5.641 -1.466 13.008 1.00 93.75 237 VAL A C 1
ATOM 1939 O O . VAL A 1 237 ? -6.306 -1.992 13.903 1.00 93.75 237 VAL A O 1
ATOM 1942 N N . MET A 1 238 ? -5.124 -0.241 13.113 1.00 93.94 238 MET A N 1
ATOM 1943 C CA . MET A 1 238 ? -5.225 0.596 14.312 1.00 93.94 238 MET A CA 1
ATOM 1944 C C . MET A 1 238 ? -6.691 0.835 14.712 1.00 93.94 238 MET A C 1
ATOM 1946 O O . MET A 1 238 ? -7.087 0.610 15.857 1.00 93.94 238 MET A O 1
ATOM 1950 N N . GLY A 1 239 ? -7.549 1.206 13.755 1.00 93.12 239 GLY A N 1
ATOM 1951 C CA . GLY A 1 239 ? -8.974 1.434 14.009 1.00 93.12 239 GLY A CA 1
ATOM 1952 C C . GLY A 1 239 ? -9.748 0.162 14.392 1.00 93.12 239 GLY A C 1
ATOM 1953 O O . GLY A 1 239 ? -10.615 0.201 15.274 1.00 93.12 239 GLY A O 1
ATOM 1954 N N . MET A 1 240 ? -9.436 -0.989 13.780 1.00 93.31 240 MET A N 1
ATOM 1955 C CA . MET A 1 240 ? -10.034 -2.284 14.147 1.00 93.31 240 MET A CA 1
ATOM 1956 C C . MET A 1 240 ? -9.688 -2.675 15.583 1.00 93.31 240 MET A C 1
ATOM 1958 O O . MET A 1 240 ? -10.568 -3.086 16.339 1.00 93.31 240 MET A O 1
ATOM 1962 N N . LEU A 1 241 ? -8.422 -2.533 15.970 1.00 93.81 241 LEU A N 1
ATOM 1963 C CA . LEU A 1 241 ? -7.958 -2.899 17.303 1.00 93.81 241 LEU A CA 1
ATOM 1964 C C . LEU A 1 241 ? -8.502 -1.953 18.372 1.00 93.81 241 LEU A C 1
ATOM 1966 O O . LEU A 1 241 ? -9.060 -2.428 19.359 1.00 93.81 241 LEU A O 1
ATOM 1970 N N . ASN A 1 242 ? -8.451 -0.640 18.141 1.00 94.12 242 ASN A N 1
ATOM 1971 C CA . ASN A 1 242 ? -8.952 0.357 19.089 1.00 94.12 242 ASN A CA 1
ATOM 1972 C C . ASN A 1 242 ? -10.456 0.209 19.338 1.00 94.12 242 ASN A C 1
ATOM 1974 O O . ASN A 1 242 ? -10.901 0.238 20.485 1.00 94.12 242 ASN A O 1
ATOM 1978 N N . SER A 1 243 ? -11.245 -0.023 18.286 1.00 93.06 243 SER A N 1
ATOM 1979 C CA . SER A 1 243 ? -12.690 -0.245 18.432 1.00 93.06 243 SER A CA 1
ATOM 1980 C C . SER A 1 243 ? -13.025 -1.550 19.173 1.00 93.06 243 SER A C 1
ATOM 1982 O O . SER A 1 243 ? -13.968 -1.590 19.970 1.00 93.06 243 SER A O 1
ATOM 1984 N N . GLU A 1 244 ? -12.245 -2.615 18.967 1.00 91.69 244 GLU A N 1
ATOM 1985 C CA . GLU A 1 244 ? -12.415 -3.889 19.672 1.00 91.69 244 GLU A CA 1
ATOM 1986 C C . GLU A 1 244 ? -11.993 -3.791 21.148 1.00 91.69 244 GLU A C 1
ATOM 1988 O O . GLU A 1 244 ? -12.718 -4.284 22.018 1.00 91.69 244 GLU A O 1
ATOM 1993 N N . ILE A 1 245 ? -10.853 -3.148 21.437 1.00 92.31 245 ILE A N 1
ATOM 1994 C CA . ILE A 1 245 ? -10.370 -2.884 22.801 1.00 92.31 245 ILE A CA 1
ATOM 1995 C C . ILE A 1 245 ? -11.422 -2.072 23.548 1.00 92.31 245 ILE A C 1
ATOM 1997 O O . ILE A 1 245 ? -11.897 -2.521 24.586 1.00 92.31 245 ILE A O 1
ATOM 2001 N N . TYR A 1 246 ? -11.889 -0.963 22.973 1.00 91.81 246 TYR A N 1
ATOM 2002 C CA . TYR A 1 246 ? -12.920 -0.121 23.576 1.00 91.81 246 TYR A CA 1
ATOM 2003 C C . TYR A 1 246 ? -14.209 -0.901 23.891 1.00 91.81 246 TYR A C 1
ATOM 2005 O O . TYR A 1 246 ? -14.724 -0.852 25.008 1.00 91.81 246 TYR A O 1
ATOM 2013 N N . SER A 1 247 ? -14.700 -1.710 22.943 1.00 91.25 247 SER A N 1
ATOM 2014 C CA . SER A 1 247 ? -15.892 -2.544 23.150 1.00 91.25 247 SER A CA 1
ATOM 2015 C C . SER A 1 247 ? -15.717 -3.590 24.260 1.00 91.25 247 SER A C 1
ATOM 2017 O O . SER A 1 247 ? -16.685 -3.915 24.954 1.00 91.25 247 SER A O 1
ATOM 2019 N N . LYS A 1 248 ? -14.511 -4.145 24.426 1.00 89.31 248 LYS A N 1
ATOM 2020 C CA . LYS A 1 248 ? -14.198 -5.093 25.504 1.00 89.31 248 LYS A CA 1
ATOM 2021 C C . LYS A 1 248 ? -14.039 -4.395 26.850 1.00 89.31 248 LYS A C 1
ATOM 2023 O O . LYS A 1 248 ? -14.578 -4.899 27.831 1.00 89.31 248 LYS A O 1
ATOM 2028 N N . SER A 1 249 ? -13.372 -3.246 26.887 1.00 89.62 249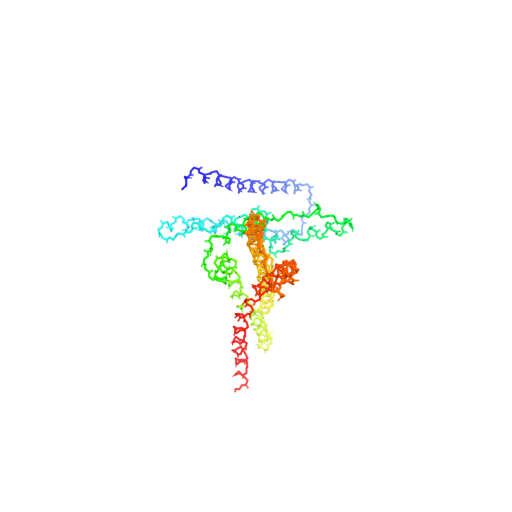 SER A N 1
ATOM 2029 C CA . SER A 1 249 ? -13.179 -2.453 28.102 1.00 89.62 249 SER A CA 1
ATOM 2030 C C . SER A 1 249 ? -14.515 -2.016 28.693 1.00 89.62 249 SER A C 1
ATOM 2032 O O . SER A 1 249 ? -14.746 -2.238 29.876 1.00 89.62 249 SER A O 1
ATOM 2034 N N . LEU A 1 250 ? -15.450 -1.531 27.865 1.00 87.44 250 LEU A N 1
ATOM 2035 C CA . LEU A 1 250 ? -16.800 -1.184 28.327 1.00 87.44 250 LEU A CA 1
ATOM 2036 C C . LEU A 1 250 ? -17.530 -2.374 28.963 1.00 87.44 250 LEU A C 1
ATOM 2038 O O . LEU A 1 250 ? -18.160 -2.230 30.005 1.00 87.44 250 LEU A O 1
ATOM 2042 N N . LYS A 1 251 ? -17.432 -3.567 28.364 1.00 87.75 251 LYS A N 1
ATOM 2043 C CA . LYS A 1 251 ? -18.075 -4.772 28.912 1.00 87.75 251 LYS A CA 1
ATOM 2044 C C . LYS A 1 251 ? -17.435 -5.233 30.216 1.00 87.75 251 LYS A C 1
ATOM 2046 O O . LYS A 1 2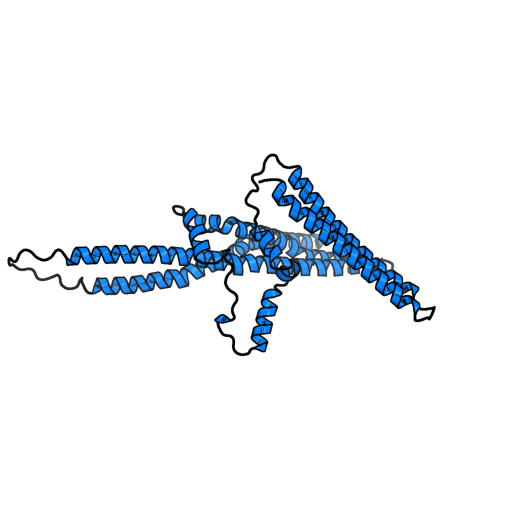51 ? -18.161 -5.673 31.098 1.00 87.75 251 LYS A O 1
ATOM 2051 N N . ARG A 1 252 ? -16.109 -5.111 30.332 1.00 83.00 252 ARG A N 1
ATOM 2052 C CA . ARG A 1 252 ? -15.365 -5.437 31.553 1.00 83.00 252 ARG A CA 1
ATOM 2053 C C . ARG A 1 252 ? -15.755 -4.510 32.705 1.00 83.00 252 ARG A C 1
ATOM 2055 O O . ARG A 1 252 ? -16.036 -5.002 33.791 1.00 83.00 252 ARG A O 1
ATOM 2062 N N . ILE A 1 253 ? -15.816 -3.200 32.457 1.00 78.88 253 ILE A N 1
ATOM 2063 C CA . ILE A 1 253 ? -16.220 -2.210 33.467 1.00 78.88 253 ILE A CA 1
ATOM 2064 C C . ILE A 1 253 ? -17.638 -2.515 33.955 1.00 78.88 253 ILE A C 1
ATOM 2066 O O . ILE A 1 253 ? -17.859 -2.618 35.154 1.00 78.88 253 ILE A O 1
ATOM 2070 N N . VAL A 1 254 ? -18.585 -2.751 33.039 1.00 76.19 254 VAL A N 1
ATOM 2071 C CA . VAL A 1 254 ? -19.967 -3.089 33.416 1.00 76.19 254 VAL A CA 1
ATOM 2072 C C . VAL A 1 254 ? -20.028 -4.360 34.271 1.00 76.19 254 VAL A C 1
ATOM 2074 O O . VAL A 1 254 ? -20.730 -4.352 35.276 1.00 76.19 254 VAL A O 1
ATOM 2077 N N . SER A 1 255 ? -19.279 -5.417 33.925 1.00 74.00 255 SER A N 1
ATOM 2078 C CA . SER A 1 255 ? -19.265 -6.659 34.716 1.00 74.00 255 SER A CA 1
ATOM 2079 C C . SER A 1 255 ? -18.605 -6.518 36.091 1.00 74.00 255 SER A C 1
ATOM 2081 O O . SER A 1 255 ? -19.029 -7.175 37.036 1.00 74.00 255 SER A O 1
ATOM 2083 N N . HIS A 1 256 ? -17.574 -5.678 36.222 1.00 70.12 256 HIS A N 1
ATOM 2084 C CA . HIS A 1 256 ? -16.941 -5.427 37.520 1.00 70.12 256 HIS A CA 1
ATOM 2085 C C . HIS A 1 256 ? -17.836 -4.561 38.416 1.00 70.12 256 HIS A C 1
ATOM 2087 O O . HIS A 1 256 ? -18.044 -4.904 39.575 1.00 70.12 256 HIS A O 1
ATOM 2093 N N . VAL A 1 257 ? -18.454 -3.507 37.869 1.00 67.81 257 VAL A N 1
ATOM 2094 C CA . VAL A 1 257 ? -19.377 -2.633 38.617 1.00 67.81 257 VAL A CA 1
ATOM 2095 C C . VAL A 1 257 ? -20.605 -3.394 39.127 1.00 67.81 257 VAL A C 1
ATOM 2097 O O . VAL A 1 257 ? -21.099 -3.086 40.211 1.00 67.81 257 VAL A O 1
ATOM 2100 N N . SER A 1 258 ? -21.110 -4.387 38.385 1.00 61.84 258 SER A N 1
ATOM 2101 C CA . SER A 1 258 ? -22.200 -5.239 38.878 1.00 61.84 258 SER A CA 1
ATOM 2102 C C . SER A 1 258 ? -21.779 -6.109 40.064 1.00 61.84 258 SER A C 1
ATOM 2104 O O . SER A 1 258 ? -22.537 -6.205 41.021 1.00 61.84 258 SER A O 1
ATOM 2106 N N . ASN A 1 259 ? -20.568 -6.672 40.052 1.00 59.28 259 ASN A N 1
ATOM 2107 C CA . ASN A 1 259 ? -20.103 -7.540 41.139 1.00 59.28 259 ASN A CA 1
ATOM 2108 C C . ASN A 1 259 ? -19.859 -6.760 42.444 1.00 59.28 259 ASN A C 1
ATOM 2110 O O . ASN A 1 259 ? -20.227 -7.236 43.511 1.00 59.28 259 ASN A O 1
ATOM 2114 N N . VAL A 1 260 ? -19.328 -5.533 42.361 1.00 59.88 260 VAL A N 1
ATOM 2115 C CA . VAL A 1 260 ? -19.093 -4.680 43.544 1.00 59.88 260 VAL A CA 1
ATOM 2116 C C . VAL A 1 260 ? -20.406 -4.294 44.245 1.00 59.88 260 VAL A C 1
ATOM 2118 O O . VAL A 1 260 ? -20.454 -4.212 45.469 1.00 59.88 260 VAL A O 1
ATOM 2121 N N . LYS A 1 261 ? -21.500 -4.098 43.494 1.00 56.66 261 LYS A N 1
ATOM 2122 C CA . LYS A 1 261 ? -22.819 -3.775 44.075 1.00 56.66 261 LYS A CA 1
ATOM 2123 C C . LYS A 1 261 ? -23.505 -4.963 44.756 1.00 56.66 261 LYS A C 1
ATOM 2125 O O . LYS A 1 261 ? -24.304 -4.748 45.667 1.00 56.66 261 LYS A O 1
ATOM 2130 N N . ASP A 1 262 ? -23.216 -6.188 44.323 1.00 52.94 262 ASP A N 1
ATOM 2131 C CA . ASP A 1 262 ? -23.769 -7.401 44.935 1.00 52.94 262 ASP A CA 1
ATOM 2132 C C . ASP A 1 262 ? -23.019 -7.797 46.221 1.00 52.94 262 ASP A C 1
ATOM 2134 O O . ASP A 1 262 ? -23.619 -8.391 47.118 1.00 52.94 262 ASP A O 1
ATOM 2138 N N . GLU A 1 263 ? -21.742 -7.422 46.361 1.00 53.47 263 GLU A N 1
ATOM 2139 C CA . GLU A 1 263 ? -20.976 -7.617 47.602 1.00 53.47 263 GLU A CA 1
ATOM 2140 C C . GLU A 1 263 ? -21.312 -6.572 48.678 1.00 53.47 263 GLU A C 1
ATOM 2142 O O . GLU A 1 263 ? -21.374 -6.916 49.857 1.00 53.47 263 GLU A O 1
ATOM 2147 N N . SER A 1 264 ? -21.656 -5.332 48.302 1.00 52.03 264 SER A N 1
ATOM 2148 C CA . SER A 1 264 ? -22.060 -4.292 49.265 1.00 52.03 264 SER A CA 1
ATOM 2149 C C . SER A 1 264 ? -23.452 -4.492 49.890 1.00 52.03 264 SER A C 1
ATOM 2151 O O . SER A 1 264 ? -23.809 -3.765 50.809 1.00 52.03 264 SER A O 1
ATOM 2153 N N . ASN A 1 265 ? -24.250 -5.451 49.405 1.00 46.06 265 ASN A N 1
ATOM 2154 C CA . ASN A 1 265 ? -25.612 -5.733 49.892 1.00 46.06 265 ASN A CA 1
ATOM 2155 C C . ASN A 1 265 ? -25.728 -7.052 50.688 1.00 46.06 265 ASN A C 1
ATOM 2157 O O . ASN A 1 265 ? -26.831 -7.562 50.878 1.00 46.06 265 ASN A O 1
ATOM 2161 N N . LYS A 1 266 ? -24.608 -7.626 51.151 1.00 45.06 266 LYS A N 1
ATOM 2162 C CA . LYS A 1 266 ? -24.574 -8.887 51.922 1.00 45.06 266 LYS A CA 1
ATOM 2163 C C . LYS A 1 266 ? -24.000 -8.763 53.338 1.00 45.06 266 LYS A C 1
ATOM 2165 O O . LYS A 1 266 ? -23.477 -9.735 53.877 1.00 45.06 266 LYS A O 1
ATOM 2170 N N . SER A 1 267 ? -24.143 -7.607 53.974 1.00 44.34 267 SER A N 1
ATOM 2171 C CA . SER A 1 267 ? -23.786 -7.435 55.386 1.00 44.34 267 SER A CA 1
ATOM 2172 C C . SER A 1 267 ? -24.846 -6.624 56.125 1.00 44.34 267 SER A C 1
ATOM 2174 O O . SER A 1 267 ? -24.636 -5.458 56.430 1.00 44.34 267 SER A O 1
ATOM 2176 N N . ASP A 1 268 ? -25.993 -7.247 56.375 1.00 43.47 268 ASP A N 1
ATOM 2177 C CA . ASP A 1 268 ? -26.876 -6.875 57.483 1.00 43.47 268 ASP A CA 1
ATOM 2178 C C . ASP A 1 268 ? -27.699 -8.117 57.853 1.00 43.47 268 ASP A C 1
ATOM 2180 O O . ASP A 1 268 ? -28.781 -8.349 57.325 1.00 43.47 268 ASP A O 1
ATOM 2184 N N . ASP A 1 269 ? -27.081 -9.012 58.627 1.00 42.84 269 ASP A N 1
ATOM 2185 C CA . ASP A 1 269 ? -27.744 -9.771 59.695 1.00 42.84 269 ASP A CA 1
ATOM 2186 C C . ASP A 1 269 ? -26.734 -10.713 60.369 1.00 42.84 269 ASP A C 1
ATOM 2188 O O . ASP A 1 269 ? -26.422 -11.797 59.869 1.00 42.84 269 ASP A O 1
ATOM 2192 N N . ASN A 1 270 ? -26.231 -10.252 61.518 1.00 36.47 270 ASN A N 1
ATOM 2193 C CA . ASN A 1 270 ? -26.011 -10.974 62.781 1.00 36.47 270 ASN A CA 1
ATOM 2194 C C . ASN A 1 270 ? -24.745 -10.481 63.492 1.00 36.47 270 ASN A C 1
ATOM 2196 O O . ASN A 1 270 ? -23.615 -10.795 63.126 1.00 36.47 270 ASN A O 1
ATOM 2200 N N . LEU A 1 271 ? -24.992 -9.707 64.548 1.00 41.91 271 LEU A N 1
ATOM 2201 C CA . LEU A 1 271 ? -24.078 -9.473 65.654 1.00 41.91 271 LEU A CA 1
ATOM 2202 C C . LEU A 1 271 ? -23.938 -10.777 66.445 1.00 41.91 271 LEU A C 1
ATOM 2204 O O . LEU A 1 271 ? -24.935 -11.257 66.972 1.00 41.91 271 LEU A O 1
ATOM 2208 N N . ASP A 1 272 ? -22.722 -11.307 66.559 1.00 35.19 272 ASP A N 1
ATOM 2209 C CA . ASP A 1 272 ? -22.233 -11.853 67.826 1.00 35.19 272 ASP A CA 1
ATOM 2210 C C . ASP A 1 272 ? -20.699 -11.931 67.836 1.00 35.19 272 ASP A C 1
ATOM 2212 O O . ASP A 1 272 ? -20.042 -12.169 66.824 1.00 35.19 272 ASP A O 1
ATOM 2216 N N . ALA A 1 273 ? -20.148 -11.619 69.004 1.00 41.38 273 ALA A N 1
ATOM 2217 C CA . ALA A 1 273 ? -18.754 -11.294 69.264 1.00 41.38 273 ALA A CA 1
ATOM 2218 C C . ALA A 1 273 ? -17.804 -12.506 69.261 1.00 41.38 273 ALA A C 1
ATOM 2220 O O . ALA A 1 273 ? -18.138 -13.534 69.843 1.00 41.38 273 ALA A O 1
ATOM 2221 N N . ALA A 1 274 ? -16.590 -12.326 68.722 1.00 34.62 274 ALA A N 1
ATOM 2222 C CA . ALA A 1 274 ? -15.297 -12.582 69.384 1.00 34.62 274 ALA A CA 1
ATOM 2223 C C . ALA A 1 274 ? -14.136 -12.589 68.365 1.00 34.62 274 ALA A C 1
ATOM 2225 O O . ALA A 1 274 ? -14.169 -13.346 67.404 1.00 34.62 274 ALA A O 1
ATOM 2226 N N . ASP A 1 275 ? -13.133 -11.749 68.643 1.00 37.75 275 ASP A N 1
ATOM 2227 C CA . ASP A 1 275 ? -11.687 -12.009 68.512 1.00 37.75 275 ASP A CA 1
ATOM 2228 C C . ASP A 1 275 ? -11.157 -12.608 67.187 1.00 37.75 275 ASP A C 1
ATOM 2230 O O . ASP A 1 275 ? -11.200 -13.818 66.996 1.00 37.75 275 ASP A O 1
ATOM 2234 N N . ASP A 1 276 ? -10.593 -11.765 66.310 1.00 32.12 276 ASP A N 1
ATOM 2235 C CA . ASP A 1 276 ? -9.286 -12.023 65.671 1.00 32.12 276 ASP A CA 1
ATOM 2236 C C . ASP A 1 276 ? -8.772 -10.749 64.972 1.00 32.12 276 ASP A C 1
ATOM 2238 O O . ASP A 1 276 ? -9.431 -10.169 64.101 1.00 32.12 276 ASP A O 1
ATOM 2242 N N . ASP A 1 277 ? -7.580 -10.314 65.373 1.00 41.97 277 ASP A N 1
ATOM 2243 C CA . ASP A 1 277 ? -6.778 -9.304 64.691 1.00 41.97 277 ASP A CA 1
ATOM 2244 C C . ASP A 1 277 ? -6.359 -9.836 63.308 1.00 41.97 277 ASP A C 1
ATOM 2246 O O . ASP A 1 277 ? -5.739 -10.893 63.215 1.00 41.97 277 ASP A O 1
ATOM 2250 N N . ASN A 1 278 ? -6.632 -9.050 62.255 1.00 42.94 278 ASN A N 1
ATOM 2251 C CA . ASN A 1 278 ? -6.110 -9.099 60.870 1.00 42.94 278 ASN A CA 1
ATOM 2252 C C . ASN A 1 278 ? -7.194 -9.280 59.797 1.00 42.94 278 ASN A C 1
ATOM 2254 O O . ASN A 1 278 ? -7.352 -10.363 59.235 1.00 42.94 278 ASN A O 1
ATOM 2258 N N . LYS A 1 279 ? -7.868 -8.184 59.422 1.00 40.22 279 LYS A N 1
ATOM 2259 C CA . LYS A 1 279 ? -8.364 -7.960 58.046 1.00 40.22 279 LYS A CA 1
ATOM 2260 C C . LYS A 1 279 ? -8.938 -6.555 57.887 1.00 40.22 279 LYS A C 1
ATOM 2262 O O . LYS A 1 279 ? -10.146 -6.343 57.861 1.00 40.22 279 LYS A O 1
ATOM 2267 N N . SER A 1 280 ? -8.058 -5.574 57.750 1.00 36.72 280 SER A N 1
ATOM 2268 C CA . SER A 1 280 ? -8.455 -4.238 57.304 1.00 36.72 280 SER A CA 1
ATOM 2269 C C . SER A 1 280 ? -7.324 -3.551 56.539 1.00 36.72 280 SER A C 1
ATOM 2271 O O . SER A 1 280 ? -6.932 -2.445 56.886 1.00 36.72 280 SER A O 1
ATOM 2273 N N . GLU A 1 281 ? -6.799 -4.216 55.506 1.00 37.34 281 GLU A N 1
ATOM 2274 C CA . GLU A 1 281 ? -5.948 -3.580 54.481 1.00 37.34 281 GLU A CA 1
ATOM 2275 C C . GLU A 1 281 ? -6.385 -3.880 53.028 1.00 37.34 281 GLU A C 1
ATOM 2277 O O . GLU A 1 281 ? -5.974 -3.168 52.125 1.00 37.34 281 GLU A O 1
ATOM 2282 N N . ASP A 1 282 ? -7.319 -4.808 52.769 1.00 38.62 282 ASP A N 1
ATOM 2283 C CA . ASP A 1 282 ? -7.658 -5.226 51.386 1.00 38.62 282 ASP A CA 1
ATOM 2284 C C . ASP A 1 282 ? -8.656 -4.323 50.622 1.00 38.62 282 ASP A C 1
ATOM 2286 O O . ASP A 1 282 ? -8.923 -4.552 49.445 1.00 38.62 282 ASP A O 1
ATOM 2290 N N . ASN A 1 283 ? -9.235 -3.287 51.242 1.00 43.38 283 ASN A N 1
ATOM 2291 C CA . ASN A 1 283 ? -10.264 -2.454 50.584 1.00 43.38 283 ASN A CA 1
ATOM 2292 C C . ASN A 1 283 ? -9.741 -1.140 49.972 1.00 43.38 283 ASN A C 1
ATOM 2294 O O . ASN A 1 283 ? -10.513 -0.412 49.349 1.00 43.38 283 ASN A O 1
ATOM 2298 N N . LEU A 1 284 ? -8.446 -0.834 50.115 1.00 40.44 284 LEU A N 1
ATOM 2299 C CA . LEU A 1 284 ? -7.790 0.285 49.419 1.00 40.44 284 LEU A CA 1
ATOM 2300 C C . LEU A 1 284 ? -7.073 -0.167 48.133 1.00 40.44 284 LEU A C 1
ATOM 2302 O O . LEU A 1 284 ? -6.976 0.618 47.190 1.00 40.44 284 LEU A O 1
ATOM 2306 N N . ASP A 1 285 ? -6.700 -1.445 48.037 1.00 41.06 285 ASP A N 1
ATOM 2307 C CA . ASP A 1 285 ? -6.010 -2.009 46.870 1.00 41.06 285 ASP A CA 1
ATOM 2308 C C . ASP A 1 285 ? -6.936 -2.244 45.663 1.00 41.06 285 ASP A C 1
ATOM 2310 O O . ASP A 1 285 ? -6.482 -2.220 44.521 1.00 41.06 285 ASP A O 1
ATOM 2314 N N . ALA A 1 286 ? -8.251 -2.390 45.866 1.00 49.28 286 ALA A N 1
ATOM 2315 C CA . ALA A 1 286 ? -9.205 -2.546 44.761 1.00 49.28 286 ALA A CA 1
ATOM 2316 C C . ALA A 1 286 ? -9.365 -1.261 43.920 1.00 49.28 286 ALA A C 1
ATOM 2318 O O . ALA A 1 286 ? -9.567 -1.330 42.706 1.00 49.28 286 ALA A O 1
ATOM 2319 N N . ALA A 1 287 ? -9.237 -0.083 44.542 1.00 47.41 287 ALA A N 1
ATOM 2320 C CA . ALA A 1 287 ? -9.292 1.199 43.838 1.00 47.41 287 ALA A CA 1
ATOM 2321 C C . ALA A 1 287 ? -7.989 1.490 43.069 1.00 47.41 287 ALA A C 1
ATOM 2323 O O . ALA A 1 287 ? -8.029 2.055 41.971 1.00 47.41 287 ALA A O 1
ATOM 2324 N N . ASP A 1 288 ? -6.841 1.068 43.607 1.00 47.50 288 ASP A N 1
ATOM 2325 C CA . ASP A 1 288 ? -5.548 1.196 42.929 1.00 47.50 288 ASP A CA 1
ATOM 2326 C C . ASP A 1 288 ? -5.380 0.172 41.795 1.00 47.50 288 ASP A C 1
ATOM 2328 O O . ASP A 1 288 ? -4.853 0.510 40.729 1.00 47.50 288 ASP A O 1
ATOM 2332 N N . ASP A 1 289 ? -5.912 -1.048 41.930 1.00 57.38 289 ASP A N 1
ATOM 2333 C CA . ASP A 1 289 ? -5.882 -2.031 40.843 1.00 57.38 289 ASP A CA 1
ATOM 2334 C C . ASP A 1 289 ? -6.793 -1.607 39.670 1.00 57.38 289 ASP A C 1
ATOM 2336 O O . ASP A 1 289 ? -6.430 -1.769 38.500 1.00 57.38 289 ASP A O 1
ATOM 2340 N N . ASP A 1 290 ? -7.915 -0.928 39.943 1.00 61.62 290 ASP A N 1
ATOM 2341 C CA . ASP A 1 290 ? -8.762 -0.330 38.905 1.00 61.62 290 ASP A CA 1
ATOM 2342 C C . ASP A 1 290 ? -8.065 0.837 38.184 1.00 61.62 290 ASP A C 1
ATOM 2344 O O . ASP A 1 290 ? -8.049 0.864 36.946 1.00 61.62 290 ASP A O 1
ATOM 2348 N N . ASN A 1 291 ? -7.401 1.744 38.910 1.00 60.41 291 ASN A N 1
ATOM 2349 C CA . ASN A 1 291 ? -6.634 2.847 38.315 1.00 60.41 291 ASN A CA 1
ATOM 2350 C C . ASN A 1 291 ? -5.452 2.339 37.474 1.00 60.41 291 ASN A C 1
ATOM 2352 O O . ASN A 1 291 ? -5.237 2.800 36.343 1.00 60.41 291 ASN A O 1
ATOM 2356 N N . THR A 1 292 ? -4.718 1.331 37.961 1.00 62.44 292 THR A N 1
ATOM 2357 C CA . THR A 1 292 ? -3.654 0.698 37.170 1.00 62.44 292 THR A CA 1
ATOM 2358 C C . THR A 1 292 ? -4.223 -0.073 35.977 1.00 62.44 292 THR A C 1
ATOM 2360 O O . THR A 1 292 ? -3.584 -0.120 34.921 1.00 62.44 292 THR A O 1
ATOM 2363 N N . SER A 1 293 ? -5.437 -0.630 36.071 1.00 77.56 293 SER A N 1
ATOM 2364 C CA . SER A 1 293 ? -6.098 -1.309 34.953 1.00 77.56 293 SER A CA 1
ATOM 2365 C C . SER A 1 293 ? -6.520 -0.345 33.839 1.00 77.56 293 SER A C 1
ATOM 2367 O O . SER A 1 293 ? -6.350 -0.676 32.662 1.00 77.56 293 SER A O 1
ATOM 2369 N N . VAL A 1 294 ? -6.981 0.866 34.177 1.00 84.12 294 VAL A N 1
ATOM 2370 C CA . VAL A 1 294 ? -7.281 1.925 33.200 1.00 84.12 294 VAL A CA 1
ATOM 2371 C C . VAL A 1 294 ? -5.997 2.387 32.513 1.00 84.12 294 VAL A C 1
ATOM 2373 O O . VAL A 1 294 ? -5.968 2.488 31.284 1.00 84.12 294 VAL A O 1
ATOM 2376 N N . GLY A 1 295 ? -4.911 2.567 33.273 1.00 87.56 295 GLY A N 1
ATOM 2377 C CA . GLY A 1 295 ? -3.584 2.861 32.725 1.00 87.56 295 GLY A CA 1
ATOM 2378 C C . GLY A 1 295 ? -3.096 1.779 31.753 1.00 87.56 295 GLY A C 1
ATOM 2379 O O . GLY A 1 295 ? -2.689 2.089 30.632 1.00 87.56 295 GLY A O 1
ATOM 2380 N N . LYS A 1 296 ? -3.228 0.498 32.125 1.00 89.06 296 LYS A N 1
ATOM 2381 C CA . LYS A 1 296 ? -2.889 -0.653 31.266 1.00 89.06 296 LYS A CA 1
ATOM 2382 C C . LYS A 1 296 ? -3.734 -0.686 29.985 1.00 89.06 296 LYS A C 1
ATOM 2384 O O . LYS A 1 296 ? -3.188 -0.921 28.910 1.00 89.06 296 LYS A O 1
ATOM 2389 N N . ILE A 1 297 ? -5.043 -0.428 30.065 1.00 90.50 297 ILE A N 1
ATOM 2390 C CA . ILE A 1 297 ? -5.941 -0.383 28.894 1.00 90.50 297 ILE A CA 1
ATOM 2391 C C . ILE A 1 297 ? -5.591 0.792 27.976 1.00 90.50 297 ILE A C 1
ATOM 2393 O O . ILE A 1 297 ? -5.570 0.628 26.756 1.00 90.50 297 ILE A O 1
ATOM 2397 N N . SER A 1 298 ? -5.300 1.962 28.545 1.00 90.19 298 SER A N 1
ATOM 2398 C CA . SER A 1 298 ? -4.882 3.141 27.784 1.00 90.19 298 SER A CA 1
ATOM 2399 C C . SER A 1 298 ? -3.559 2.890 27.055 1.00 90.19 298 SER A C 1
ATOM 2401 O O . SER A 1 298 ? -3.442 3.174 25.861 1.00 90.19 298 SER A O 1
ATOM 2403 N N . ASN A 1 299 ? -2.591 2.257 27.726 1.00 93.69 299 ASN A N 1
ATOM 2404 C CA . ASN A 1 299 ? -1.326 1.851 27.116 1.00 93.69 299 ASN A CA 1
ATOM 2405 C C . ASN A 1 299 ? -1.526 0.823 25.987 1.00 93.69 299 ASN A C 1
ATOM 2407 O O . ASN A 1 299 ? -0.941 0.955 24.914 1.00 93.69 299 ASN A O 1
ATOM 2411 N N . LEU A 1 300 ? -2.413 -0.157 26.191 1.00 91.81 300 LEU A N 1
ATOM 2412 C CA . LEU A 1 300 ? -2.778 -1.149 25.175 1.00 91.81 300 LEU A CA 1
ATOM 2413 C C . LEU A 1 300 ? -3.422 -0.493 23.936 1.00 91.81 300 LEU A C 1
ATOM 2415 O O . LEU A 1 300 ? -3.158 -0.891 22.803 1.00 91.81 300 LEU A O 1
ATOM 2419 N N . MET A 1 301 ? -4.273 0.516 24.142 1.00 92.75 301 MET A N 1
ATOM 2420 C CA . MET A 1 301 ? -4.971 1.228 23.066 1.00 92.75 301 MET A CA 1
ATOM 2421 C C . MET A 1 301 ? -4.058 2.199 22.305 1.00 92.75 301 MET A C 1
ATOM 2423 O O . MET A 1 301 ? -4.215 2.366 21.100 1.00 92.75 301 MET A O 1
ATOM 2427 N N . SER A 1 302 ? -3.118 2.847 22.991 1.00 92.25 302 SER A N 1
ATOM 2428 C CA . SER A 1 302 ? -2.228 3.845 22.388 1.00 92.25 302 SER A CA 1
ATOM 2429 C C . SER A 1 302 ? -0.955 3.220 21.819 1.00 92.25 302 SER A C 1
ATOM 2431 O O . SER A 1 302 ? -0.701 3.328 20.622 1.00 92.25 302 SER A O 1
ATOM 2433 N N . ILE A 1 303 ? -0.167 2.539 22.652 1.00 95.12 303 ILE A N 1
ATOM 2434 C CA . ILE A 1 303 ? 1.172 2.068 22.293 1.00 95.12 303 ILE A CA 1
ATOM 2435 C C . ILE A 1 303 ? 1.104 0.746 21.536 1.00 95.12 303 ILE A C 1
ATOM 2437 O O . ILE A 1 303 ? 1.651 0.639 20.437 1.00 95.12 303 ILE A O 1
ATOM 2441 N N . ASP A 1 304 ? 0.434 -0.262 22.092 1.00 94.38 304 ASP A N 1
ATOM 2442 C CA . ASP A 1 304 ? 0.480 -1.607 21.506 1.00 94.38 304 ASP A CA 1
ATOM 2443 C C . ASP A 1 304 ? -0.260 -1.667 20.168 1.00 94.38 304 ASP A C 1
ATOM 2445 O O . ASP A 1 304 ? 0.240 -2.263 19.212 1.00 94.38 304 ASP A O 1
ATOM 2449 N N . SER A 1 305 ? -1.409 -0.991 20.077 1.00 93.62 305 SER A N 1
ATOM 2450 C CA . SER A 1 305 ? -2.186 -0.856 18.840 1.00 93.62 305 SER A CA 1
ATOM 2451 C C . SER A 1 305 ? -1.417 -0.104 17.739 1.00 93.62 305 SER A C 1
ATOM 2453 O O . SER A 1 305 ? -1.454 -0.525 16.583 1.00 93.62 305 SER A O 1
ATOM 2455 N N . SER A 1 306 ? -0.643 0.934 18.093 1.00 93.75 306 SER A N 1
ATOM 2456 C CA . SER A 1 306 ? 0.222 1.644 17.134 1.00 93.75 306 SER A CA 1
ATOM 2457 C C . SER A 1 306 ? 1.385 0.770 16.672 1.00 93.75 306 SER A C 1
ATOM 2459 O O . SER A 1 306 ? 1.673 0.678 15.486 1.00 93.75 306 SER A O 1
ATOM 2461 N N . ARG A 1 307 ? 2.050 0.066 17.593 1.00 94.19 307 ARG A N 1
ATOM 2462 C CA . ARG A 1 307 ? 3.197 -0.788 17.248 1.00 94.19 307 ARG A CA 1
ATOM 2463 C C . ARG A 1 307 ? 2.809 -1.924 16.311 1.00 94.19 307 ARG A C 1
ATOM 2465 O O . ARG A 1 307 ? 3.546 -2.233 15.377 1.00 94.19 307 ARG A O 1
ATOM 2472 N N . ILE A 1 308 ? 1.664 -2.564 16.551 1.00 93.44 308 ILE A N 1
ATOM 2473 C CA . ILE A 1 308 ? 1.196 -3.651 15.686 1.00 93.44 308 ILE A CA 1
ATOM 2474 C C . ILE A 1 308 ? 0.748 -3.128 14.320 1.00 93.44 308 ILE A C 1
ATOM 2476 O O . ILE A 1 308 ? 0.972 -3.803 13.315 1.00 93.44 308 ILE A O 1
ATOM 2480 N N . SER A 1 309 ? 0.144 -1.941 14.256 1.00 92.94 309 SER A N 1
ATOM 2481 C CA . SER A 1 309 ? -0.279 -1.346 12.993 1.00 92.94 309 SER A CA 1
ATOM 2482 C C . SER A 1 309 ? 0.925 -0.886 12.161 1.00 92.94 309 SER A C 1
ATOM 2484 O O . SER A 1 309 ? 0.974 -1.185 10.967 1.00 92.94 309 SER A O 1
ATOM 2486 N N . ASP A 1 310 ? 1.953 -0.322 12.802 1.00 91.94 310 ASP A N 1
ATOM 2487 C CA . ASP A 1 310 ? 3.233 0.019 12.174 1.00 91.94 310 ASP A CA 1
ATOM 2488 C C . ASP A 1 310 ? 3.985 -1.226 11.689 1.00 91.94 310 ASP A C 1
ATOM 2490 O O . ASP A 1 310 ? 4.479 -1.252 10.563 1.00 91.94 310 ASP A O 1
ATOM 2494 N N . PHE A 1 311 ? 4.018 -2.312 12.471 1.00 91.38 311 PHE A N 1
ATOM 2495 C CA . PHE A 1 311 ? 4.599 -3.585 12.025 1.00 91.38 311 PHE A CA 1
ATOM 2496 C C . PHE A 1 311 ? 3.928 -4.108 10.747 1.00 91.38 311 PHE A C 1
ATOM 2498 O O . PHE A 1 311 ? 4.596 -4.626 9.849 1.00 91.38 311 PHE A O 1
ATOM 2505 N N . CYS A 1 312 ? 2.610 -3.931 10.623 1.00 89.12 312 CYS A N 1
ATOM 2506 C CA . CYS A 1 312 ? 1.888 -4.335 9.424 1.00 89.12 312 CYS A CA 1
ATOM 2507 C C . CYS A 1 312 ? 2.209 -3.473 8.190 1.00 89.12 312 CYS A C 1
ATOM 2509 O O . CYS A 1 312 ? 1.828 -3.865 7.094 1.00 89.12 312 CYS A O 1
ATOM 2511 N N . VAL A 1 313 ? 2.899 -2.337 8.320 1.00 88.50 313 VAL A N 1
ATOM 2512 C CA . VAL A 1 313 ? 3.422 -1.574 7.172 1.00 88.50 313 VAL A CA 1
ATOM 2513 C C . VAL A 1 313 ? 4.690 -2.237 6.630 1.00 88.50 313 VAL A C 1
ATOM 2515 O O . VAL A 1 313 ? 4.842 -2.389 5.420 1.00 88.50 313 VAL A O 1
ATOM 2518 N N . TRP A 1 314 ? 5.565 -2.702 7.524 1.00 88.38 314 TRP A N 1
ATOM 2519 C CA . TRP A 1 314 ? 6.897 -3.225 7.195 1.00 88.38 314 TRP A CA 1
ATOM 2520 C C . TRP A 1 314 ? 6.929 -4.688 6.744 1.00 88.38 314 TRP A C 1
ATOM 2522 O O . TRP A 1 314 ? 7.969 -5.168 6.294 1.00 88.38 314 TRP A O 1
ATOM 2532 N N . TRP A 1 315 ? 5.816 -5.419 6.837 1.00 87.19 315 TRP A N 1
ATOM 2533 C CA . TRP A 1 315 ? 5.796 -6.853 6.523 1.00 87.19 315 TRP A CA 1
ATOM 2534 C C . TRP A 1 315 ? 6.257 -7.177 5.093 1.00 87.19 315 TRP A C 1
ATOM 2536 O O . TRP A 1 315 ? 6.847 -8.231 4.871 1.00 87.19 315 TRP A O 1
ATOM 2546 N N . THR A 1 316 ? 6.037 -6.278 4.127 1.00 82.69 316 THR A N 1
ATOM 2547 C CA . THR A 1 316 ? 6.504 -6.491 2.751 1.00 82.69 316 THR A CA 1
ATOM 2548 C C . THR A 1 316 ? 8.003 -6.354 2.600 1.00 82.69 316 THR A C 1
ATOM 2550 O O . THR A 1 316 ? 8.582 -7.082 1.806 1.00 82.69 316 THR A O 1
ATOM 2553 N N . SER A 1 317 ? 8.661 -5.525 3.412 1.00 85.81 317 SER A N 1
ATOM 2554 C CA . SER A 1 317 ? 10.123 -5.422 3.404 1.00 85.81 317 SER A CA 1
ATOM 2555 C C . SER A 1 317 ? 10.788 -6.744 3.795 1.00 85.81 317 SER A C 1
ATOM 2557 O O . SER A 1 317 ? 11.872 -7.053 3.303 1.00 85.81 317 SER A O 1
ATOM 2559 N N . ALA A 1 318 ? 10.118 -7.564 4.615 1.00 83.69 318 ALA A N 1
ATOM 2560 C CA . ALA A 1 318 ? 10.586 -8.908 4.944 1.00 83.69 318 ALA A CA 1
ATOM 2561 C C . ALA A 1 318 ? 10.554 -9.863 3.733 1.00 83.69 318 ALA A C 1
ATOM 2563 O O . ALA A 1 318 ? 11.326 -10.819 3.700 1.00 83.69 318 ALA A O 1
ATOM 2564 N N . LEU A 1 319 ? 9.686 -9.610 2.745 1.00 81.12 319 LEU A N 1
ATOM 2565 C CA . LEU A 1 319 ? 9.614 -10.369 1.491 1.00 81.12 319 LEU A CA 1
ATOM 2566 C C . LEU A 1 319 ? 10.517 -9.786 0.399 1.00 81.12 319 LEU A C 1
ATOM 2568 O O . LEU A 1 319 ? 11.133 -10.552 -0.337 1.00 81.12 319 LEU A O 1
ATOM 2572 N N . ASP A 1 320 ? 10.626 -8.461 0.315 1.00 82.81 320 ASP A N 1
ATOM 2573 C CA . ASP A 1 320 ? 11.422 -7.786 -0.716 1.00 82.81 320 ASP A CA 1
ATOM 2574 C C . ASP A 1 320 ? 12.929 -8.000 -0.504 1.00 82.81 320 ASP A C 1
ATOM 2576 O O . ASP A 1 320 ? 13.640 -8.337 -1.449 1.00 82.81 320 ASP A O 1
ATOM 2580 N N . SER A 1 321 ? 13.406 -7.920 0.745 1.00 86.94 321 SER A N 1
ATOM 2581 C CA . SER A 1 321 ? 14.829 -8.080 1.100 1.00 86.94 321 SER A CA 1
ATOM 2582 C C . SER A 1 321 ? 15.493 -9.351 0.533 1.00 86.94 321 SER A C 1
ATOM 2584 O O . SER A 1 321 ? 16.541 -9.240 -0.106 1.00 86.94 321 SER A O 1
ATOM 2586 N N . PRO A 1 322 ? 14.947 -10.573 0.728 1.00 86.69 322 PRO A N 1
ATOM 2587 C CA . PRO A 1 322 ? 15.569 -11.778 0.179 1.00 86.69 322 PRO A CA 1
ATOM 2588 C C . PRO A 1 322 ? 15.511 -11.840 -1.353 1.00 86.69 322 PRO A C 1
ATOM 2590 O O . PRO A 1 322 ? 16.442 -12.357 -1.967 1.00 86.69 322 PRO A O 1
ATOM 2593 N N . ILE A 1 323 ? 14.454 -11.312 -1.979 1.00 81.38 323 ILE A N 1
ATOM 2594 C CA . ILE A 1 323 ? 14.332 -11.269 -3.444 1.00 81.38 323 ILE A CA 1
ATOM 2595 C C . ILE A 1 323 ? 15.415 -10.355 -4.021 1.00 81.38 323 ILE A C 1
ATOM 2597 O O . ILE A 1 323 ? 16.112 -10.739 -4.961 1.00 81.38 323 ILE A O 1
ATOM 2601 N N . GLU A 1 324 ? 15.595 -9.179 -3.419 1.00 84.81 324 GLU A N 1
ATOM 2602 C CA . GLU A 1 324 ? 16.588 -8.200 -3.850 1.00 84.81 324 GLU A CA 1
ATOM 2603 C C . GLU A 1 324 ? 18.021 -8.732 -3.685 1.00 84.81 324 GLU A C 1
ATOM 2605 O O . GLU A 1 324 ? 18.874 -8.573 -4.561 1.00 84.81 324 GLU A O 1
ATOM 2610 N N . LEU A 1 325 ? 18.277 -9.457 -2.595 1.00 87.44 325 LEU A N 1
ATOM 2611 C CA . LEU A 1 325 ? 19.563 -10.104 -2.354 1.00 87.44 325 LEU A CA 1
ATOM 2612 C C . LEU A 1 325 ? 19.875 -11.173 -3.413 1.00 87.44 325 LEU A C 1
ATOM 2614 O O . LEU A 1 325 ? 20.986 -11.203 -3.940 1.00 87.44 325 LEU A O 1
ATOM 2618 N N . ILE A 1 326 ? 18.907 -12.027 -3.767 1.00 85.12 326 ILE A N 1
ATOM 2619 C CA . ILE A 1 326 ? 19.101 -13.080 -4.778 1.00 85.12 326 ILE A CA 1
ATOM 2620 C C . ILE A 1 326 ? 19.402 -12.471 -6.149 1.00 85.12 326 ILE A C 1
ATOM 2622 O O . ILE A 1 326 ? 20.353 -12.886 -6.816 1.00 85.12 326 ILE A O 1
ATOM 2626 N N . VAL A 1 327 ? 18.616 -11.481 -6.576 1.00 80.56 327 VAL A N 1
ATOM 2627 C CA . VAL A 1 327 ? 18.798 -10.866 -7.897 1.00 80.56 327 VAL A CA 1
ATOM 2628 C C . VAL A 1 327 ? 20.067 -10.010 -7.938 1.00 80.56 327 VAL A C 1
ATOM 2630 O O . VAL A 1 327 ? 20.781 -10.033 -8.940 1.00 80.56 327 VAL A O 1
ATOM 2633 N N . GLY A 1 328 ? 20.412 -9.326 -6.844 1.00 83.25 328 GLY A N 1
ATOM 2634 C CA . GLY A 1 328 ? 21.672 -8.594 -6.714 1.00 83.25 328 GLY A CA 1
ATOM 2635 C C . GLY A 1 328 ? 22.898 -9.501 -6.848 1.00 83.25 328 GLY A C 1
ATOM 2636 O O . GLY A 1 328 ? 23.802 -9.196 -7.626 1.00 83.25 328 GLY A O 1
ATOM 2637 N N . ILE A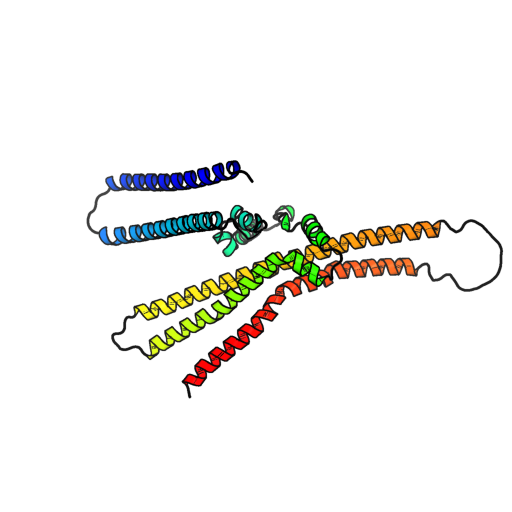 1 329 ? 22.905 -10.653 -6.164 1.00 87.88 329 ILE A N 1
ATOM 2638 C CA . ILE A 1 329 ? 23.977 -11.655 -6.292 1.00 87.88 329 ILE A CA 1
ATOM 2639 C C . ILE A 1 329 ? 24.047 -12.198 -7.723 1.00 87.88 329 ILE A C 1
ATOM 2641 O O . ILE A 1 329 ? 25.139 -12.314 -8.276 1.00 87.88 329 ILE A O 1
ATOM 2645 N N . TYR A 1 330 ? 22.902 -12.501 -8.341 1.00 86.12 330 TYR A N 1
ATOM 2646 C CA . TYR A 1 330 ? 22.853 -12.982 -9.723 1.00 86.12 330 TYR A CA 1
ATOM 2647 C C . TYR A 1 330 ? 23.450 -11.969 -10.711 1.00 86.12 330 TYR A C 1
ATOM 2649 O O . TYR A 1 330 ? 24.276 -12.329 -11.550 1.00 86.12 330 TYR A O 1
ATOM 2657 N N . PHE A 1 331 ? 23.077 -10.693 -10.588 1.00 79.56 331 PHE A N 1
ATOM 2658 C CA . PHE A 1 331 ? 23.582 -9.632 -11.456 1.00 79.56 331 PHE A CA 1
ATOM 2659 C C . PHE A 1 331 ? 25.089 -9.406 -11.270 1.00 79.56 331 PHE A C 1
ATOM 2661 O O . PHE A 1 331 ? 25.825 -9.253 -12.244 1.00 79.56 331 PHE A O 1
ATOM 2668 N N . LEU A 1 332 ? 25.567 -9.456 -10.024 1.00 84.62 332 LEU A N 1
ATOM 2669 C CA . LEU A 1 332 ? 26.990 -9.357 -9.703 1.00 84.62 332 LEU A CA 1
ATOM 2670 C C . LEU A 1 332 ? 27.785 -10.541 -10.271 1.00 84.62 332 LEU A C 1
ATOM 2672 O O . LEU A 1 332 ? 28.857 -10.336 -10.836 1.00 84.62 332 LEU A O 1
ATOM 2676 N N . TYR A 1 333 ? 27.243 -11.761 -10.189 1.00 87.12 333 TYR A N 1
ATOM 2677 C CA . TYR A 1 333 ? 27.852 -12.945 -10.798 1.00 87.12 333 TYR A CA 1
ATOM 2678 C C . TYR A 1 333 ? 27.985 -12.794 -12.318 1.00 87.12 333 TYR A C 1
ATOM 2680 O O . TYR A 1 333 ? 29.040 -13.092 -12.868 1.00 87.12 333 TYR A O 1
ATOM 2688 N N . GLN A 1 334 ? 26.954 -12.278 -12.994 1.00 82.25 334 GLN A N 1
ATOM 2689 C CA . GLN A 1 334 ? 26.986 -12.068 -14.442 1.00 82.25 334 GLN A CA 1
ATOM 2690 C C . GLN A 1 334 ? 28.039 -11.035 -14.872 1.00 82.25 334 GLN A C 1
ATOM 2692 O O . GLN A 1 334 ? 28.686 -11.228 -15.898 1.00 82.25 334 GLN A O 1
ATOM 2697 N N . LEU A 1 335 ? 28.220 -9.957 -14.102 1.00 79.00 335 LEU A N 1
ATOM 2698 C CA . LEU A 1 335 ? 29.228 -8.937 -14.398 1.00 79.00 335 LEU A CA 1
ATOM 2699 C C . LEU A 1 335 ? 30.655 -9.455 -14.182 1.00 79.00 335 LEU A C 1
ATOM 2701 O O . LEU A 1 335 ? 31.503 -9.256 -15.042 1.00 79.00 335 LEU A O 1
ATOM 2705 N N . LEU A 1 336 ? 30.918 -10.149 -13.072 1.00 83.69 336 LEU A N 1
ATOM 2706 C CA . LEU A 1 336 ? 32.255 -10.675 -12.763 1.00 83.69 336 LEU A CA 1
ATOM 2707 C C . LEU A 1 336 ? 32.654 -11.865 -13.641 1.00 83.69 336 LEU A C 1
ATOM 2709 O O . LEU A 1 336 ? 33.817 -11.974 -14.012 1.00 83.69 336 LEU A O 1
ATOM 2713 N N . ALA A 1 337 ? 31.713 -12.742 -13.999 1.00 73.88 337 ALA A N 1
ATOM 2714 C CA . ALA A 1 337 ? 31.996 -13.894 -14.857 1.00 73.88 337 ALA A CA 1
ATOM 2715 C C . ALA A 1 337 ? 32.312 -13.512 -16.313 1.00 73.88 337 ALA A C 1
ATOM 2717 O O . ALA A 1 337 ? 32.801 -14.350 -17.055 1.00 73.88 337 ALA A O 1
ATOM 2718 N N . TYR A 1 338 ? 32.016 -12.279 -16.733 1.00 61.97 338 TYR A N 1
ATOM 2719 C CA . TYR A 1 338 ? 32.409 -11.763 -18.046 1.00 61.97 338 TYR A CA 1
ATOM 2720 C C . TYR A 1 338 ? 33.848 -11.207 -18.057 1.00 61.97 338 TYR A C 1
ATOM 2722 O O . TYR A 1 338 ? 34.439 -11.054 -19.121 1.00 61.97 338 TYR A O 1
ATOM 2730 N N . GLU A 1 339 ? 34.413 -10.914 -16.880 1.00 52.47 339 GLU A N 1
ATOM 2731 C CA . GLU A 1 339 ? 35.768 -10.364 -16.697 1.00 52.47 339 GLU A CA 1
ATOM 2732 C C . GLU A 1 339 ? 36.836 -11.460 -16.461 1.00 52.47 339 GLU A C 1
ATOM 2734 O O . GLU A 1 339 ? 38.026 -11.154 -16.380 1.00 52.47 339 GLU A O 1
ATOM 2739 N N . CYS A 1 340 ? 36.427 -12.730 -16.333 1.00 43.97 340 CYS A N 1
ATOM 2740 C CA . CYS A 1 340 ? 37.297 -13.915 -16.303 1.00 43.97 340 CYS A CA 1
ATOM 2741 C C . CYS A 1 340 ? 37.098 -14.728 -17.580 1.00 43.97 340 CYS A C 1
ATOM 2743 O O . CYS A 1 340 ? 38.118 -15.194 -18.138 1.00 43.97 340 CYS A O 1
#

Foldseek 3Di:
DDPVVCVVVVVVVVVVVVVVVVVVVVVVVVVVVVVPPDDDDDDPDPVVVVVVVVVVVVVVVVVVVVVVVVVVVVVVVVPPDDDPPVPPDPPVVVVVVPDPPVCVLVVVVVVVVVVVCVPPVDDDPVPDDDDPPCLDLVNLQVLLVVPPPDDPVVSLCVSCVPLVVLLVVLLVVLLVLVCQLVVLVVVLVVCVVVDDPPDDCVVNVVSVVSSVVSVVVNVSSVVVSLCSLPVPQLSSQLSNQLSVLVVVVVVVVVVVVVVVVVVVPPPPDDDDDDDDPDDDDPPVVVVVVVVVVVVVSVCCSPPVSNVVSVVSSCPVVVVSVVSNVVVVVVVVCVVVVVVD

Secondary structure (DSSP, 8-state):
--TTTTHHHHHHHHHHHHHHHHHHHHHHHHHHHHTTS----SS-HHHHHHHHHHHHHHHHHHHHHHHHHHHHHHHHHHT-SS---TTS-HHHHHHHHHS-HHHHHTTHHHHHHHHHHHHHSS--GGGSPPPPGGGSHHHHHHHHHTTTTS-HHHHHHHHTHHHHHHHHHHHHHHHHHHHHHHHHHHHHHHHHHT--TT--THHHHHHHHHHHHHHHHHHHHHHHHHIIIIIIIIHHHHHHHHHHHHHHHHHHHHHHHHHHHHHTTS--S-----------STTTHHHHHHHHHHHHHHHIIIIIHHHHHHHHHHTTHHHHHHHHHHHHHHHHHHHHTT--